Protein AF-A0A7J3TYJ7-F1 (afdb_monomer_lite)

Sequence (235 aa):
GWILGYREAVSAHRSEVESVLNTIGEKYGFVQSWSMGSTPSNVIAYYAASYKIFKTLGDKYGGLEYYKRFFKIVKRMGSVNDDSSIITALGQAANNTIEVLEMFKKWGFTGVSSIEEIAVFMEKARKTVEDLSILLQPFKLIAQILVSMALEAYNKGYYSRALLYANGAVTIAANAPILCLITYGLAAFLIARLAYRRMVKPKPVKPELLFCPYCGARLPRGALYCPYCGQRVQY

Structure (mmCIF, N/CA/C/O backbone):
data_AF-A0A7J3TYJ7-F1
#
_entry.id   AF-A0A7J3TYJ7-F1
#
loop_
_atom_site.group_PDB
_atom_site.id
_atom_site.type_symbol
_atom_site.label_atom_id
_atom_site.label_alt_id
_atom_site.label_comp_id
_atom_site.label_asym_id
_atom_site.label_entity_id
_atom_site.label_seq_id
_atom_site.pdbx_PDB_ins_code
_atom_site.Cartn_x
_atom_site.Cartn_y
_atom_site.Cartn_z
_atom_site.occupancy
_atom_site.B_iso_or_equiv
_atom_site.auth_seq_id
_atom_site.auth_comp_id
_atom_site.auth_asym_id
_atom_site.auth_atom_id
_atom_site.pdbx_PDB_model_num
ATOM 1 N N . GLY A 1 1 ? -31.513 -29.323 34.088 1.00 43.53 1 GLY A N 1
ATOM 2 C CA . GLY A 1 1 ? -31.540 -27.883 33.800 1.00 43.53 1 GLY A CA 1
ATOM 3 C C . GLY A 1 1 ? -30.309 -27.264 34.403 1.00 43.53 1 GLY A C 1
ATOM 4 O O . GLY A 1 1 ? -30.118 -27.425 35.596 1.00 43.53 1 GLY A O 1
ATOM 5 N N . TRP A 1 2 ? -29.477 -26.620 33.592 1.00 42.97 2 TRP A N 1
ATOM 6 C CA . TRP A 1 2 ? -28.334 -25.848 34.071 1.00 42.97 2 TRP A CA 1
ATOM 7 C C . TRP A 1 2 ? -28.250 -24.599 33.208 1.00 42.97 2 TRP A C 1
ATOM 9 O O . TRP A 1 2 ? -27.758 -24.636 32.084 1.00 42.97 2 TRP A O 1
ATOM 19 N N . ILE A 1 3 ? -28.815 -23.505 33.712 1.00 49.00 3 ILE A N 1
ATOM 20 C CA . ILE A 1 3 ? -28.515 -22.180 33.183 1.00 49.00 3 ILE A CA 1
ATOM 21 C C . ILE A 1 3 ? -27.107 -21.901 33.700 1.00 49.00 3 ILE A C 1
ATOM 23 O O . ILE A 1 3 ? -26.938 -21.516 34.855 1.00 49.00 3 ILE A O 1
ATOM 27 N N . LEU A 1 4 ? -26.095 -22.211 32.886 1.00 52.28 4 LEU A N 1
ATOM 28 C CA . LEU A 1 4 ? -24.739 -21.731 33.123 1.00 52.28 4 LEU A CA 1
ATOM 29 C C . LEU A 1 4 ? -24.859 -20.211 33.278 1.00 52.28 4 LEU A C 1
ATOM 31 O O . LEU A 1 4 ? -25.367 -19.540 32.375 1.00 52.28 4 LEU A O 1
ATOM 35 N N . GLY A 1 5 ? -24.487 -19.672 34.437 1.00 55.91 5 GLY A N 1
ATOM 36 C CA . GLY A 1 5 ? -24.550 -18.237 34.649 1.00 55.91 5 GLY A CA 1
ATOM 37 C C . GLY A 1 5 ? -23.683 -17.529 33.608 1.00 55.91 5 GLY A C 1
ATOM 38 O O . GLY A 1 5 ? -22.617 -18.001 33.203 1.00 55.91 5 GLY A O 1
ATOM 39 N N . TYR A 1 6 ? -24.162 -16.379 33.133 1.00 55.81 6 TYR A N 1
ATOM 40 C CA . TYR A 1 6 ? -23.481 -15.578 32.111 1.00 55.81 6 TYR A CA 1
ATOM 41 C C . TYR A 1 6 ? -22.028 -15.260 32.510 1.00 55.81 6 TYR A C 1
ATOM 43 O O . TYR A 1 6 ? -21.152 -15.107 31.664 1.00 55.81 6 TYR A O 1
ATOM 51 N N . ARG A 1 7 ? -21.757 -15.196 33.818 1.00 58.84 7 ARG A N 1
ATOM 52 C CA . ARG A 1 7 ? -20.440 -14.910 34.382 1.00 58.84 7 ARG A CA 1
ATOM 53 C C . ARG A 1 7 ? -19.481 -16.096 34.225 1.00 58.84 7 ARG A C 1
ATOM 55 O O . ARG A 1 7 ? -18.355 -15.880 33.787 1.00 58.84 7 ARG A O 1
ATOM 62 N N . GLU A 1 8 ? -19.933 -17.318 34.506 1.00 64.56 8 GLU A N 1
ATOM 63 C CA . GLU A 1 8 ? -19.150 -18.548 34.341 1.00 64.56 8 GLU A CA 1
ATOM 64 C C . GLU A 1 8 ? -18.860 -18.847 32.862 1.00 64.56 8 GLU A C 1
ATOM 66 O O . GLU A 1 8 ? -17.735 -19.209 32.507 1.00 64.56 8 GLU A O 1
ATOM 71 N N . ALA A 1 9 ? -19.843 -18.619 31.982 1.00 60.44 9 ALA A N 1
ATOM 72 C CA . ALA A 1 9 ? -19.669 -18.749 30.533 1.00 60.44 9 ALA A CA 1
ATOM 73 C C . ALA A 1 9 ? -18.630 -17.751 29.989 1.00 60.44 9 ALA A C 1
ATOM 75 O O . ALA A 1 9 ? -17.745 -18.125 29.220 1.00 60.44 9 ALA A O 1
ATOM 76 N N . VAL A 1 10 ? -18.683 -16.491 30.439 1.00 63.31 10 VAL A N 1
ATOM 77 C CA . VAL A 1 10 ? -17.696 -15.462 30.072 1.00 63.31 10 VAL A CA 1
ATOM 78 C C . VAL A 1 10 ? -16.305 -15.798 30.611 1.00 63.31 10 VAL A C 1
ATOM 80 O O . VAL A 1 10 ? -15.323 -15.569 29.907 1.00 63.31 10 VAL A O 1
ATOM 83 N N . SER A 1 11 ? -16.185 -16.352 31.824 1.00 64.25 11 SER A N 1
ATOM 84 C CA . SER A 1 11 ? -14.880 -16.749 32.367 1.00 64.25 11 SER A CA 1
ATOM 85 C C . SER A 1 11 ? -14.273 -17.945 31.636 1.00 64.25 11 SER A C 1
ATOM 87 O O . SER A 1 11 ? -13.094 -17.893 31.300 1.00 64.25 11 SER A O 1
ATOM 89 N N . ALA A 1 12 ? -15.065 -18.976 31.325 1.00 64.50 12 ALA A N 1
ATOM 90 C CA . ALA A 1 12 ? -14.590 -20.137 30.571 1.00 64.50 12 ALA A CA 1
ATOM 91 C C . ALA A 1 12 ? -14.139 -19.731 29.159 1.00 64.50 12 ALA A C 1
ATOM 93 O O . ALA A 1 12 ? -13.052 -20.102 28.718 1.00 64.50 12 ALA A O 1
ATOM 94 N N . HIS A 1 13 ? -14.924 -18.873 28.499 1.00 69.56 13 HIS A N 1
ATOM 95 C CA . HIS A 1 13 ? -14.574 -18.328 27.191 1.00 69.56 13 HIS A CA 1
ATOM 96 C C . HIS A 1 13 ? -13.329 -17.428 27.247 1.00 69.56 13 HIS A C 1
ATOM 98 O O . HIS A 1 13 ? -12.497 -17.454 26.344 1.00 69.56 13 HIS A O 1
ATOM 104 N N . ARG A 1 14 ? -13.144 -16.662 28.332 1.00 71.19 14 ARG A N 1
ATOM 105 C CA . ARG A 1 14 ? -11.933 -15.858 28.542 1.00 71.19 14 ARG A CA 1
ATOM 106 C C . ARG A 1 14 ? -10.687 -16.734 28.680 1.00 71.19 14 ARG A C 1
ATOM 108 O O . ARG A 1 14 ? -9.686 -16.413 28.050 1.00 71.19 14 ARG A O 1
ATOM 115 N N . SER A 1 15 ? -10.740 -17.819 29.453 1.00 74.44 15 SER A N 1
ATOM 116 C CA . SER A 1 15 ? -9.597 -18.728 29.621 1.00 74.44 15 SER A CA 1
ATOM 117 C C . SER A 1 15 ? -9.194 -19.405 28.308 1.00 74.44 15 SER A C 1
ATOM 119 O O . SER A 1 15 ? -8.006 -19.511 28.006 1.00 74.44 15 SER A O 1
ATOM 121 N N . GLU A 1 16 ? -10.170 -19.803 27.490 1.00 76.94 16 GLU A N 1
ATOM 122 C CA . GLU A 1 16 ? -9.922 -20.348 26.152 1.00 76.94 16 GLU A CA 1
ATOM 123 C C . GLU A 1 16 ? -9.266 -19.302 25.236 1.00 76.94 16 GLU A C 1
ATOM 125 O O . GLU A 1 16 ? -8.217 -19.563 24.643 1.00 76.94 16 GLU A O 1
ATOM 130 N N . VAL A 1 17 ? -9.809 -18.081 25.195 1.00 79.06 17 VAL A N 1
ATOM 131 C CA . VAL A 1 17 ? -9.243 -16.958 24.430 1.00 79.06 17 VAL A CA 1
ATOM 132 C C . VAL A 1 17 ? -7.817 -16.628 24.883 1.00 79.06 17 VAL A C 1
ATOM 134 O O . VAL A 1 17 ? -6.944 -16.431 24.041 1.00 79.06 17 VAL A O 1
ATOM 137 N N . GLU A 1 18 ? -7.544 -16.604 26.188 1.00 80.00 18 GLU A N 1
ATOM 138 C CA . GLU A 1 18 ? -6.205 -16.356 26.739 1.00 80.00 18 GLU A CA 1
ATOM 139 C C . GLU A 1 18 ? -5.200 -17.446 26.347 1.00 80.00 18 GLU A C 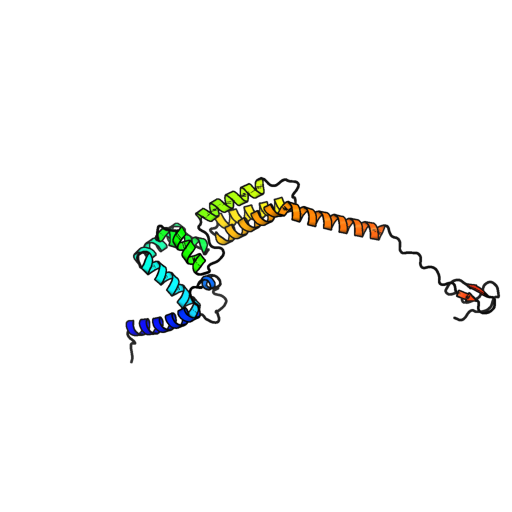1
ATOM 141 O O . GLU A 1 18 ? -4.069 -17.129 25.973 1.00 80.00 18 GLU A O 1
ATOM 146 N N . SER A 1 19 ? -5.612 -18.717 26.345 1.00 83.25 19 SER A N 1
ATOM 147 C CA . SER A 1 19 ? -4.751 -19.822 25.901 1.00 83.25 19 SER A CA 1
ATOM 148 C C . SER A 1 19 ? -4.348 -19.685 24.424 1.00 83.25 19 SER A C 1
ATOM 150 O O . SER A 1 19 ? -3.178 -19.858 24.062 1.00 83.25 19 SER A O 1
ATOM 152 N N . VAL A 1 20 ? -5.293 -19.273 23.574 1.00 83.81 20 VAL A N 1
ATOM 153 C CA . VAL A 1 20 ? -5.053 -19.038 22.147 1.00 83.81 20 VAL A CA 1
ATOM 154 C C . VAL A 1 20 ? -4.172 -17.806 21.942 1.00 83.81 20 VAL A C 1
ATOM 156 O O . VAL A 1 20 ? -3.240 -17.856 21.139 1.00 83.81 20 VAL A O 1
ATOM 159 N N . LEU A 1 21 ? -4.395 -16.733 22.710 1.00 83.44 21 LEU A N 1
ATOM 160 C CA . LEU A 1 21 ? -3.572 -15.519 22.678 1.00 83.44 21 LEU A CA 1
ATOM 161 C C . LEU A 1 21 ? -2.105 -15.800 23.024 1.00 83.44 21 LEU A C 1
ATOM 163 O O . LEU A 1 21 ? -1.214 -15.294 22.344 1.00 83.44 21 LEU A O 1
ATOM 167 N N . ASN A 1 22 ? -1.851 -16.653 24.018 1.00 83.25 22 ASN A N 1
ATOM 168 C CA . ASN A 1 22 ? -0.492 -17.067 24.376 1.00 83.25 22 ASN A CA 1
ATOM 169 C C . ASN A 1 22 ? 0.212 -17.824 23.241 1.00 83.25 22 ASN A C 1
ATOM 171 O O . ASN A 1 22 ? 1.430 -17.742 23.111 1.00 83.25 22 ASN A O 1
ATOM 175 N N . THR A 1 23 ? -0.549 -18.527 22.400 1.00 82.81 23 THR A N 1
ATOM 176 C CA . THR A 1 23 ? -0.003 -19.286 21.267 1.00 82.81 23 THR A CA 1
ATOM 177 C C . THR A 1 23 ? 0.324 -18.386 20.072 1.00 82.81 23 THR A C 1
ATOM 179 O O . THR A 1 23 ? 1.343 -18.581 19.415 1.00 82.81 23 THR A O 1
ATOM 182 N N . ILE A 1 24 ? -0.523 -17.392 19.777 1.00 81.75 24 ILE A N 1
ATOM 183 C CA . ILE A 1 24 ? -0.351 -16.506 18.608 1.00 81.75 24 ILE A CA 1
ATOM 184 C C . ILE A 1 24 ? 0.559 -15.293 18.878 1.00 81.75 24 ILE A C 1
ATOM 186 O O . ILE A 1 24 ? 1.086 -14.696 17.936 1.00 81.75 24 ILE A O 1
ATOM 190 N N . GLY A 1 25 ? 0.774 -14.932 20.148 1.00 83.06 25 GLY A N 1
ATOM 191 C CA . GLY A 1 25 ? 1.561 -13.762 20.551 1.00 83.06 25 GLY A CA 1
ATOM 192 C C . GLY A 1 25 ? 0.916 -12.427 20.147 1.00 83.06 25 GLY A C 1
ATOM 193 O O . GLY A 1 25 ? -0.258 -12.370 19.797 1.00 83.06 25 GLY A O 1
ATOM 194 N N . GLU A 1 26 ? 1.681 -11.327 20.155 1.00 83.75 26 GLU A N 1
ATOM 195 C CA . GLU A 1 26 ? 1.177 -9.980 19.800 1.00 83.75 26 GLU A CA 1
ATOM 196 C C . GLU A 1 26 ? 1.020 -9.737 18.280 1.00 83.75 26 GLU A C 1
ATOM 198 O O . GLU A 1 26 ? 1.046 -8.593 17.830 1.00 83.75 26 GLU A O 1
ATOM 203 N N . LYS A 1 27 ? 0.874 -10.788 17.463 1.00 89.56 27 LYS A N 1
ATOM 204 C CA . LYS A 1 27 ? 0.763 -10.687 15.998 1.00 89.56 27 LYS A CA 1
ATOM 205 C C . LYS A 1 27 ? -0.677 -10.915 15.547 1.00 89.56 27 LYS A C 1
ATOM 207 O O . LYS A 1 27 ? -1.039 -12.007 15.126 1.00 89.56 27 LYS A O 1
ATOM 212 N N . TYR A 1 28 ? -1.499 -9.876 15.624 1.00 92.50 28 TYR A N 1
ATOM 213 C CA . TYR A 1 28 ? -2.927 -9.925 15.293 1.00 92.50 28 TYR A CA 1
ATOM 214 C C . TYR A 1 28 ? -3.255 -9.544 13.838 1.00 92.50 28 TYR A C 1
ATOM 216 O O . TYR A 1 28 ? -4.405 -9.645 13.424 1.00 92.50 28 TYR A O 1
ATOM 224 N N . GLY A 1 29 ? -2.266 -9.127 13.042 1.00 91.19 29 GLY A N 1
ATOM 225 C CA . GLY A 1 29 ? -2.461 -8.641 11.669 1.00 91.19 29 GLY A CA 1
ATOM 226 C C . GLY A 1 29 ? -3.048 -9.656 10.690 1.00 91.19 29 GLY A C 1
ATOM 227 O O . GLY A 1 29 ? -3.638 -9.265 9.687 1.00 91.19 29 GLY A O 1
ATOM 228 N N . PHE A 1 30 ? -2.981 -10.955 11.000 1.00 90.88 30 PHE A N 1
ATOM 229 C CA . PHE A 1 30 ? -3.632 -11.989 10.190 1.00 90.88 30 PHE A CA 1
ATOM 230 C C . PHE A 1 30 ? -5.155 -11.803 10.101 1.00 90.88 30 PHE A C 1
ATOM 232 O O . PHE A 1 30 ? -5.768 -12.327 9.182 1.00 90.88 30 PHE A O 1
ATOM 239 N N . VAL A 1 31 ? -5.772 -11.020 10.994 1.00 90.56 31 VAL A N 1
ATOM 240 C CA . VAL A 1 31 ? -7.200 -10.679 10.905 1.00 90.56 31 VAL A CA 1
ATOM 241 C C . VAL A 1 31 ? -7.548 -9.989 9.573 1.00 90.56 31 VAL A C 1
ATOM 243 O O . VAL A 1 31 ? -8.656 -10.184 9.081 1.00 90.56 31 VAL A O 1
ATOM 246 N N . GLN A 1 32 ? -6.606 -9.277 8.934 1.00 89.06 32 GLN A N 1
ATOM 247 C CA . GLN A 1 32 ? -6.817 -8.634 7.624 1.00 89.06 32 GLN A CA 1
ATOM 248 C C . GLN A 1 32 ? -7.123 -9.623 6.490 1.00 89.06 32 GLN A C 1
ATOM 250 O O . GLN A 1 32 ? -7.745 -9.253 5.498 1.00 89.06 32 GLN A O 1
ATOM 255 N N . SER A 1 33 ? -6.674 -10.878 6.597 1.00 86.00 33 SER A N 1
ATOM 256 C CA . SER A 1 33 ? -6.878 -11.879 5.545 1.00 86.00 33 SER A CA 1
ATOM 257 C C . SER A 1 33 ? -8.187 -12.656 5.692 1.00 86.00 33 SER A C 1
ATOM 259 O O . SER A 1 33 ? -8.472 -13.536 4.874 1.00 86.00 33 SER A O 1
ATOM 261 N N . TRP A 1 34 ? -9.003 -12.346 6.707 1.00 83.62 34 TRP A N 1
ATOM 262 C CA . TRP A 1 34 ? -10.283 -13.015 6.881 1.00 83.62 34 TRP A CA 1
ATOM 263 C C . TRP A 1 34 ? -11.254 -12.641 5.756 1.00 83.62 34 TRP A C 1
ATOM 265 O O . TRP A 1 34 ? -11.562 -11.472 5.538 1.00 83.62 34 TRP A O 1
ATOM 275 N N . SER A 1 35 ? -11.786 -13.651 5.064 1.00 77.12 35 SER A N 1
ATOM 276 C CA . SER A 1 35 ? -12.835 -13.482 4.059 1.00 77.12 35 SER A CA 1
ATOM 277 C C . SER A 1 35 ? -14.043 -14.366 4.378 1.00 77.12 35 SER A C 1
ATOM 279 O O . SER A 1 35 ? -13.883 -15.504 4.817 1.00 77.12 35 SER A O 1
ATOM 281 N N . MET A 1 36 ? -15.263 -13.874 4.132 1.00 64.50 36 MET A N 1
ATOM 282 C CA . MET A 1 36 ? -16.505 -14.622 4.403 1.00 64.50 36 MET A CA 1
ATOM 283 C C . MET A 1 36 ? -16.678 -15.889 3.537 1.00 64.50 36 MET A C 1
ATOM 285 O O . MET A 1 36 ? -17.550 -16.701 3.827 1.00 64.50 36 MET A O 1
ATOM 289 N N . GLY A 1 37 ? -15.859 -16.074 2.493 1.00 64.81 37 GLY A N 1
ATOM 290 C CA . GLY A 1 37 ? -15.919 -17.226 1.583 1.00 64.81 37 GLY A CA 1
ATOM 291 C C . GLY A 1 37 ? -14.963 -18.373 1.924 1.00 64.81 37 GLY A C 1
ATOM 292 O O . GLY A 1 37 ? -15.045 -19.430 1.304 1.00 64.81 37 GLY A O 1
ATOM 293 N N . SER A 1 38 ? -14.063 -18.189 2.892 1.00 66.62 38 SER A N 1
ATOM 294 C CA . SER A 1 38 ? -13.127 -19.220 3.338 1.00 66.62 38 SER A CA 1
ATOM 295 C C . SER A 1 38 ? -13.193 -19.340 4.852 1.00 66.62 38 SER A C 1
ATOM 297 O O . SER A 1 38 ? -12.837 -18.415 5.574 1.00 66.62 38 SER A O 1
ATOM 299 N N . THR A 1 39 ? -13.665 -20.480 5.358 1.00 69.12 39 THR A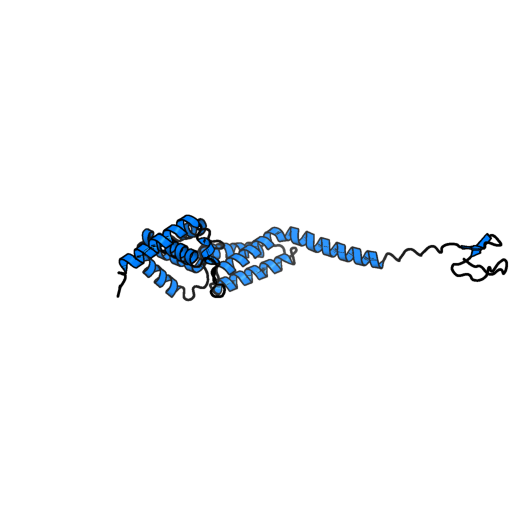 N 1
ATOM 300 C CA . THR A 1 39 ? -13.614 -20.756 6.796 1.00 69.12 39 THR A CA 1
ATOM 301 C C . THR A 1 39 ? -12.152 -21.007 7.166 1.00 69.12 39 THR A C 1
ATOM 303 O O . THR A 1 39 ? -11.577 -21.990 6.691 1.00 69.12 39 THR A O 1
ATOM 306 N N . PRO A 1 40 ? -11.501 -20.132 7.953 1.00 72.19 40 PRO A N 1
ATOM 307 C CA . PRO A 1 40 ? -10.115 -20.354 8.332 1.00 72.19 40 PRO A CA 1
ATOM 308 C C . PRO A 1 40 ? -10.000 -21.618 9.185 1.00 72.19 40 PRO A C 1
ATOM 310 O O . PRO A 1 40 ? -10.911 -21.940 9.946 1.00 72.19 40 PRO A O 1
ATOM 313 N N . SER A 1 41 ? -8.858 -22.304 9.122 1.00 73.62 41 SER A N 1
ATOM 314 C CA . SER A 1 41 ? -8.605 -23.503 9.936 1.00 73.62 41 SER A CA 1
ATOM 315 C C . SER A 1 41 ? -8.696 -23.239 11.443 1.00 73.62 41 SER A C 1
ATOM 317 O O . SER A 1 41 ? -9.061 -24.131 12.200 1.00 73.62 41 SER A O 1
ATOM 319 N N . ASN A 1 42 ? -8.396 -22.012 11.882 1.00 80.06 42 ASN A N 1
ATOM 320 C CA . ASN A 1 42 ? -8.468 -21.600 13.280 1.00 80.06 42 ASN A CA 1
ATOM 321 C C . ASN A 1 42 ? -9.333 -20.343 13.447 1.00 80.06 42 ASN A C 1
ATOM 323 O O . ASN A 1 42 ? -8.827 -19.236 13.614 1.00 80.06 42 ASN A O 1
ATOM 327 N N . VAL A 1 43 ? -10.654 -20.524 13.402 1.00 83.31 43 VAL A N 1
ATOM 328 C CA . VAL A 1 43 ? -11.649 -19.457 13.618 1.00 83.31 43 VAL A CA 1
ATOM 329 C C . VAL A 1 43 ? -11.493 -18.803 15.000 1.00 83.31 43 VAL A C 1
ATOM 331 O O . VAL A 1 43 ? -11.622 -17.585 15.131 1.00 83.31 43 VAL A O 1
ATOM 334 N N . ILE A 1 44 ? -11.159 -19.595 16.024 1.00 83.12 44 ILE A N 1
ATOM 335 C CA . ILE A 1 44 ? -11.010 -19.125 17.409 1.00 83.12 44 ILE A CA 1
ATOM 336 C C . ILE A 1 44 ? -9.895 -18.075 17.505 1.00 83.12 44 ILE A C 1
ATOM 338 O O . ILE A 1 44 ? -10.075 -17.059 18.173 1.00 83.12 44 ILE A O 1
ATOM 342 N N . ALA A 1 45 ? -8.786 -18.247 16.780 1.00 86.62 45 ALA A N 1
ATOM 343 C CA . ALA A 1 45 ? -7.699 -17.269 16.747 1.00 86.62 45 ALA A CA 1
ATOM 344 C C . ALA A 1 45 ? -8.135 -15.900 16.197 1.00 86.62 45 ALA A C 1
ATOM 346 O O . ALA A 1 45 ? -7.729 -14.879 16.749 1.00 86.62 45 ALA A O 1
ATOM 347 N N . TYR A 1 46 ? -8.990 -15.852 15.168 1.00 88.50 46 TYR A N 1
ATOM 348 C CA . TYR A 1 46 ? -9.508 -14.586 14.626 1.00 88.50 46 TYR A CA 1
ATOM 349 C C . TYR A 1 46 ? -10.381 -13.847 15.642 1.00 88.50 46 TYR A C 1
ATOM 351 O O . TYR A 1 46 ? -10.222 -12.636 15.829 1.00 88.50 46 TYR A O 1
ATOM 359 N N . TYR A 1 47 ? -11.265 -14.567 16.338 1.00 86.94 47 TYR A N 1
ATOM 360 C CA . TYR A 1 47 ? -12.084 -13.981 17.400 1.00 86.94 47 TYR A CA 1
ATOM 361 C C . TYR A 1 47 ? -11.240 -13.542 18.597 1.00 86.94 47 TYR A C 1
ATOM 363 O O . TYR A 1 47 ? -11.429 -12.431 19.087 1.00 86.94 47 TYR A O 1
ATOM 371 N N . ALA A 1 48 ? -10.275 -14.359 19.026 1.00 89.25 48 ALA A N 1
ATOM 372 C CA . ALA A 1 48 ? -9.364 -14.034 20.119 1.00 89.25 48 ALA A CA 1
ATOM 373 C C . ALA A 1 48 ? -8.531 -12.777 19.815 1.00 89.25 48 ALA A C 1
ATOM 375 O O . ALA A 1 48 ? -8.470 -11.861 20.637 1.00 89.25 48 ALA A O 1
ATOM 376 N N . ALA A 1 49 ? -7.947 -12.693 18.615 1.00 91.81 49 ALA A N 1
ATOM 377 C CA . ALA A 1 49 ? -7.183 -11.535 18.158 1.00 91.81 49 ALA A CA 1
ATOM 378 C C . ALA A 1 49 ? -8.055 -10.274 18.066 1.00 91.81 49 ALA A C 1
ATOM 380 O O . ALA A 1 49 ? -7.691 -9.230 18.609 1.00 91.81 49 ALA A O 1
ATOM 381 N N . SER A 1 50 ? -9.242 -10.379 17.459 1.00 91.19 50 SER A N 1
ATOM 382 C CA . SER A 1 50 ? -10.196 -9.266 17.371 1.00 91.19 50 SER A CA 1
ATOM 383 C C . SER A 1 50 ? -10.605 -8.785 18.763 1.00 91.19 50 SER A C 1
ATOM 385 O O . SER A 1 50 ? -10.490 -7.600 19.073 1.00 91.19 50 SER A O 1
ATOM 387 N N . TYR A 1 51 ? -11.001 -9.706 19.646 1.00 89.75 51 TYR A N 1
ATOM 388 C CA . TYR A 1 51 ? -11.323 -9.391 21.034 1.00 89.75 51 TYR A CA 1
ATOM 389 C C . TYR A 1 51 ? -10.162 -8.674 21.722 1.00 89.75 51 TYR A C 1
ATOM 391 O O . TYR A 1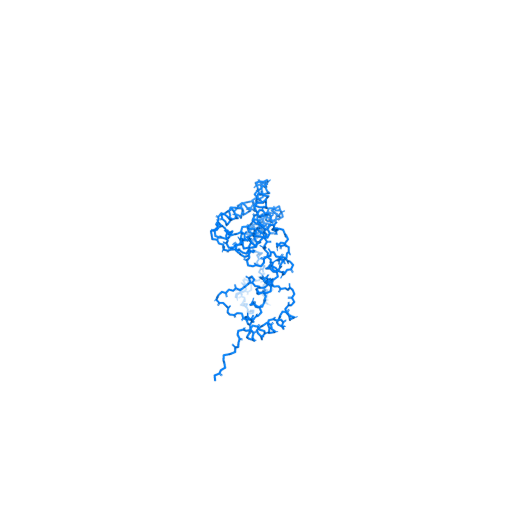 51 ? -10.382 -7.652 22.367 1.00 89.75 51 TYR A O 1
ATOM 399 N N . LYS A 1 52 ? -8.921 -9.147 21.560 1.00 92.31 52 LYS A N 1
ATOM 400 C CA . LYS A 1 52 ? -7.752 -8.525 22.185 1.00 92.31 52 LYS A CA 1
ATOM 401 C C . LYS A 1 52 ? -7.495 -7.111 21.667 1.00 92.31 52 LYS A C 1
ATOM 403 O O . LYS A 1 52 ? -7.217 -6.234 22.487 1.00 92.31 52 LYS A O 1
ATOM 408 N N . ILE A 1 53 ? -7.633 -6.867 20.363 1.00 94.38 53 ILE A N 1
ATOM 409 C CA . ILE A 1 53 ? -7.527 -5.528 19.758 1.00 94.38 53 ILE A CA 1
ATOM 410 C C . ILE A 1 53 ? -8.558 -4.583 20.387 1.00 94.38 53 ILE A C 1
ATOM 412 O O . ILE A 1 53 ? -8.188 -3.570 20.983 1.00 94.38 53 ILE A O 1
ATOM 416 N N . PHE A 1 54 ? -9.845 -4.942 20.334 1.00 94.00 54 PHE A N 1
ATOM 417 C CA . PHE A 1 54 ? -10.920 -4.102 20.871 1.00 94.00 54 PHE A CA 1
ATOM 418 C C . PHE A 1 54 ? -10.840 -3.962 22.402 1.00 94.00 54 PHE A C 1
ATOM 420 O O . PHE A 1 54 ? -11.092 -2.894 22.962 1.00 94.00 54 PHE A O 1
ATOM 427 N N . LYS A 1 55 ? -10.436 -5.004 23.126 1.00 93.12 55 LYS A N 1
ATOM 428 C CA . LYS A 1 55 ? -10.245 -4.909 24.574 1.00 93.12 55 LYS A CA 1
ATOM 429 C C . LYS A 1 55 ? -9.122 -3.930 24.913 1.00 93.12 55 LYS A C 1
ATOM 431 O O . LYS A 1 55 ? -9.319 -3.059 25.750 1.00 93.12 55 LYS A O 1
ATOM 436 N N . THR A 1 56 ? -7.994 -4.012 24.207 1.00 95.12 56 THR A N 1
ATOM 437 C CA . THR A 1 56 ? -6.826 -3.149 24.441 1.00 95.12 56 THR A CA 1
ATOM 438 C C . THR A 1 56 ? -7.130 -1.683 24.125 1.00 95.12 56 THR A C 1
ATOM 440 O O . THR A 1 56 ? -6.818 -0.808 24.928 1.00 95.12 56 THR A O 1
ATOM 443 N N . LEU A 1 57 ? -7.777 -1.400 22.990 1.00 97.12 57 LEU A N 1
ATOM 444 C CA . LEU A 1 57 ? -8.175 -0.034 22.627 1.00 97.12 57 LEU A CA 1
ATOM 445 C C . LEU A 1 57 ? -9.230 0.525 23.589 1.00 97.12 57 LEU A C 1
ATOM 447 O O . LEU A 1 57 ? -9.131 1.670 24.022 1.00 97.12 57 LEU A O 1
ATOM 451 N N . GLY A 1 58 ? -10.215 -0.294 23.964 1.00 96.62 58 GLY A N 1
ATOM 452 C CA . GLY A 1 58 ? -11.253 0.093 24.915 1.00 96.62 58 GLY A CA 1
ATOM 453 C C . GLY A 1 58 ? -10.663 0.437 26.279 1.00 96.62 58 GLY A C 1
ATOM 454 O O . GLY A 1 58 ? -10.907 1.524 26.791 1.00 96.62 58 GLY A O 1
ATOM 455 N N . ASP A 1 59 ? -9.839 -0.442 26.843 1.00 96.50 59 ASP A N 1
ATOM 456 C CA . ASP A 1 59 ? -9.229 -0.220 28.158 1.00 96.50 59 ASP A CA 1
ATOM 457 C C . ASP A 1 59 ? -8.338 1.027 28.182 1.00 96.50 59 ASP A C 1
ATOM 459 O O . ASP A 1 59 ? -8.295 1.732 29.187 1.00 96.50 59 ASP A O 1
ATOM 463 N N . LYS A 1 60 ? -7.682 1.342 27.060 1.00 97.56 60 LYS A N 1
ATOM 464 C CA . LYS A 1 60 ? -6.785 2.493 26.945 1.00 97.56 60 LYS A CA 1
ATOM 465 C C . LYS A 1 60 ? -7.503 3.828 26.714 1.00 97.56 60 LYS A C 1
ATOM 467 O O . LYS A 1 60 ? -7.095 4.834 27.283 1.00 97.56 60 LYS A O 1
ATOM 472 N N . TYR A 1 61 ? -8.553 3.861 25.890 1.00 97.31 61 TYR A N 1
ATOM 473 C CA . TYR A 1 61 ? -9.129 5.120 25.382 1.00 97.31 61 TYR A CA 1
ATOM 474 C C . TYR A 1 61 ? -10.517 5.483 25.940 1.00 97.31 61 TYR A C 1
ATOM 476 O O . TYR A 1 61 ? -11.117 6.481 25.519 1.00 97.31 61 TYR A O 1
ATOM 484 N N . GLY A 1 62 ? -11.033 4.716 26.908 1.00 93.69 62 GLY A N 1
ATOM 485 C CA . GLY A 1 62 ? -12.255 5.066 27.653 1.00 93.69 62 GLY A CA 1
ATOM 486 C C . GLY A 1 62 ? -13.465 4.161 27.397 1.00 93.69 62 GLY A C 1
ATOM 487 O O . GLY A 1 62 ? -14.609 4.613 27.444 1.00 93.69 62 GLY A O 1
ATOM 488 N N . GLY A 1 63 ? -13.227 2.885 27.105 1.00 95.38 63 GLY A N 1
ATOM 489 C CA . GLY A 1 63 ? -14.218 1.813 27.091 1.00 95.38 63 GLY A CA 1
ATOM 490 C C . GLY A 1 63 ? -15.354 2.036 26.094 1.00 95.38 63 GLY A C 1
ATOM 491 O O . GLY A 1 63 ? -15.136 2.261 24.906 1.00 95.38 63 GLY A O 1
ATOM 492 N N . LEU A 1 64 ? -16.595 1.955 26.572 1.00 95.50 64 LEU A N 1
ATOM 493 C CA . LEU A 1 64 ? -17.782 2.088 25.721 1.00 95.50 64 LEU A CA 1
ATOM 494 C C . LEU A 1 64 ? -17.960 3.505 25.157 1.00 95.50 64 LEU A C 1
ATOM 496 O O . LEU A 1 64 ? -18.408 3.652 24.020 1.00 95.50 64 LEU A O 1
ATOM 500 N N . GLU A 1 65 ? -17.567 4.547 25.896 1.00 97.25 65 GLU A N 1
ATOM 501 C CA . GLU A 1 65 ? -17.651 5.928 25.402 1.00 97.25 65 GLU A CA 1
ATOM 502 C C . GLU A 1 65 ? -16.668 6.179 24.251 1.00 97.25 65 GLU A C 1
ATOM 504 O O . GLU A 1 65 ? -16.985 6.912 23.312 1.00 97.25 65 GLU A O 1
ATOM 509 N N . TYR A 1 66 ? -15.508 5.517 24.263 1.00 98.06 66 TYR A N 1
ATOM 510 C CA . TYR A 1 66 ? -14.598 5.496 23.117 1.00 98.06 66 TYR A CA 1
ATOM 511 C C . TYR A 1 66 ? -15.266 4.906 21.872 1.00 98.06 66 TYR A C 1
ATOM 513 O O . TYR A 1 66 ? -15.298 5.549 20.820 1.00 98.06 66 TYR A O 1
ATOM 521 N N . TYR A 1 67 ? -15.891 3.735 22.002 1.00 97.56 67 TYR A N 1
ATOM 522 C CA . TYR A 1 67 ? -16.566 3.092 20.875 1.00 97.56 67 TYR A CA 1
ATOM 523 C C . TYR A 1 67 ? -17.770 3.876 20.366 1.00 97.56 67 TYR A C 1
ATOM 525 O O . TYR A 1 67 ? -17.995 3.953 19.160 1.00 97.56 67 TYR A O 1
ATOM 533 N N . LYS A 1 68 ? -18.504 4.547 21.253 1.00 97.62 68 LYS A N 1
ATOM 534 C CA . LYS A 1 68 ? -19.581 5.462 20.864 1.00 97.62 68 LYS A CA 1
ATOM 535 C C . LYS A 1 68 ? -19.067 6.611 19.989 1.00 97.62 68 LYS A C 1
ATOM 537 O O . LYS A 1 68 ? -19.701 6.938 18.982 1.00 97.62 68 LYS A O 1
ATOM 542 N N . ARG A 1 69 ? -17.907 7.203 20.319 1.00 97.81 69 ARG A N 1
ATOM 543 C CA . ARG A 1 69 ? -17.250 8.213 19.463 1.00 97.81 69 ARG A CA 1
ATOM 544 C C . ARG A 1 69 ? -16.819 7.616 18.124 1.00 97.81 69 ARG A C 1
ATOM 546 O O . ARG A 1 69 ? -17.106 8.216 17.090 1.00 97.81 69 ARG A O 1
ATOM 553 N N . PHE A 1 70 ? -16.205 6.434 18.139 1.00 96.88 70 PHE A N 1
ATOM 554 C CA . PHE A 1 70 ? -15.806 5.700 16.935 1.00 96.88 70 PHE A CA 1
ATOM 555 C C . PHE A 1 70 ? -16.985 5.456 15.984 1.00 96.88 70 PHE A C 1
ATOM 557 O O . PHE A 1 70 ? -16.934 5.881 14.833 1.00 96.88 70 PHE A O 1
ATOM 564 N N . PHE A 1 71 ? -18.095 4.883 16.456 1.00 95.44 71 PHE A N 1
ATOM 565 C CA . PHE A 1 71 ? -19.263 4.641 15.603 1.00 95.44 71 PHE A CA 1
ATOM 566 C C . PHE A 1 71 ? -19.900 5.941 15.086 1.00 95.44 71 PHE A C 1
ATOM 568 O O . PHE A 1 71 ? -20.384 5.985 13.954 1.00 95.44 71 PHE A O 1
ATOM 575 N N . LYS A 1 72 ? -19.848 7.036 15.861 1.00 96.38 72 LYS A N 1
ATOM 576 C CA . LYS A 1 72 ? -20.255 8.369 15.382 1.00 96.38 72 LYS A CA 1
ATOM 577 C C . LYS A 1 72 ? -19.336 8.887 14.268 1.00 96.38 72 LYS A C 1
ATOM 579 O O . LYS A 1 72 ? -19.811 9.582 13.372 1.00 96.38 72 LYS A O 1
ATOM 584 N N . ILE A 1 73 ? -18.036 8.598 14.317 1.00 95.25 73 ILE A N 1
ATOM 585 C CA . ILE A 1 73 ? -17.084 8.923 13.243 1.00 95.25 73 ILE A CA 1
ATOM 586 C C . ILE A 1 73 ? -17.385 8.083 12.000 1.00 95.25 73 ILE A C 1
ATOM 588 O O . ILE A 1 73 ? -17.632 8.662 10.948 1.00 95.25 73 ILE A O 1
ATOM 592 N N . VAL A 1 74 ? -17.490 6.760 12.137 1.00 93.62 74 VAL A N 1
ATOM 593 C CA . VAL A 1 74 ? -17.822 5.836 11.037 1.00 93.62 74 VAL A CA 1
ATOM 594 C C . VAL A 1 74 ? -19.107 6.259 10.320 1.00 93.62 74 VAL A C 1
ATOM 596 O O . VAL A 1 74 ? -19.118 6.398 9.102 1.00 93.62 74 VAL A O 1
ATOM 599 N N . LYS A 1 75 ? -20.170 6.581 11.070 1.00 91.88 75 LYS A N 1
ATOM 600 C CA . LYS A 1 75 ? -21.438 7.058 10.493 1.00 91.88 75 LYS A CA 1
ATOM 601 C C . LYS A 1 75 ? -21.281 8.354 9.686 1.00 91.88 75 LYS A C 1
ATOM 603 O O . LYS A 1 75 ? -21.998 8.540 8.709 1.00 91.88 75 LYS A O 1
ATOM 608 N N . ARG A 1 76 ? -20.373 9.251 10.090 1.00 91.62 76 ARG A N 1
ATOM 609 C CA . ARG A 1 76 ? -20.075 10.499 9.360 1.00 91.62 76 ARG A CA 1
ATOM 610 C C . ARG A 1 76 ? -19.227 10.261 8.113 1.00 91.62 76 ARG A C 1
ATOM 612 O O . ARG A 1 76 ? -19.411 10.971 7.136 1.00 91.62 76 ARG A O 1
ATOM 619 N N . MET A 1 77 ? -18.330 9.277 8.148 1.00 87.31 77 MET A N 1
ATOM 620 C CA . MET A 1 77 ? -17.538 8.861 6.984 1.00 87.31 77 MET A CA 1
ATOM 621 C C . MET A 1 77 ? -18.400 8.168 5.919 1.00 87.31 77 MET A C 1
ATOM 623 O O . MET A 1 77 ? -18.020 8.115 4.754 1.00 87.31 77 MET A O 1
ATOM 627 N N . GLY A 1 78 ? -19.575 7.662 6.303 1.00 82.19 78 GLY A N 1
ATOM 628 C CA . GLY A 1 78 ? -20.487 6.963 5.409 1.00 82.19 78 GLY A CA 1
ATOM 629 C C . GLY A 1 78 ? -20.074 5.504 5.254 1.00 82.19 78 GLY A C 1
ATOM 630 O O . GLY A 1 78 ? -20.283 4.703 6.163 1.00 82.19 78 GLY A O 1
ATOM 631 N N . SER A 1 79 ? -19.516 5.148 4.098 1.00 73.69 79 SER A N 1
ATOM 632 C CA . SER A 1 79 ? -19.111 3.775 3.792 1.00 73.69 79 SER A CA 1
ATOM 633 C C . SER A 1 79 ? -17.649 3.550 4.178 1.00 73.69 79 SER A C 1
ATOM 635 O O . SER A 1 79 ? -16.754 4.243 3.703 1.00 73.69 79 SER A O 1
ATOM 637 N N . VAL A 1 80 ? -17.417 2.574 5.053 1.00 79.94 80 VAL A N 1
ATOM 638 C CA . VAL A 1 80 ? -16.090 2.179 5.533 1.00 79.94 80 VAL A CA 1
ATOM 639 C C . VAL A 1 80 ? -15.779 0.817 4.928 1.00 79.94 80 VAL A C 1
ATOM 641 O O . VAL A 1 80 ? -16.302 -0.199 5.377 1.00 79.94 80 VAL A O 1
ATOM 644 N N . ASN A 1 81 ? -14.975 0.819 3.866 1.00 79.06 81 ASN A N 1
ATOM 645 C CA . ASN A 1 81 ? -14.718 -0.363 3.033 1.00 79.06 81 ASN A CA 1
ATOM 646 C C . ASN A 1 81 ? -13.260 -0.837 3.088 1.00 79.06 81 ASN A C 1
ATOM 648 O O . ASN A 1 81 ? -12.850 -1.643 2.255 1.00 79.06 81 ASN A O 1
ATOM 652 N N . ASP A 1 82 ? -12.458 -0.280 3.996 1.00 86.88 82 ASP A N 1
ATOM 653 C CA . ASP A 1 82 ? -11.006 -0.425 3.963 1.00 86.88 82 ASP A CA 1
ATOM 654 C C . ASP A 1 82 ? -10.380 -0.304 5.360 1.00 86.88 82 ASP A C 1
ATOM 656 O O . ASP A 1 82 ? -10.793 0.540 6.163 1.00 86.88 82 ASP A O 1
ATOM 660 N N . ASP A 1 83 ? -9.348 -1.098 5.637 1.00 90.25 83 ASP A N 1
ATOM 661 C CA . ASP A 1 83 ? -8.667 -1.137 6.937 1.00 90.25 83 ASP A CA 1
ATOM 662 C C . ASP A 1 83 ? -8.146 0.238 7.370 1.00 90.25 83 ASP A C 1
ATOM 664 O O . ASP A 1 83 ? -8.318 0.639 8.523 1.00 90.25 83 ASP A O 1
ATOM 668 N N . SER A 1 84 ? -7.579 1.008 6.435 1.00 92.31 84 SER A N 1
ATOM 669 C CA . SER A 1 84 ? -7.042 2.343 6.718 1.00 92.31 84 SER A CA 1
ATOM 670 C C . SER A 1 84 ? -8.139 3.309 7.180 1.00 92.31 84 SER A C 1
ATOM 672 O O . SER A 1 84 ? -7.909 4.130 8.070 1.00 92.31 84 SER A O 1
ATOM 674 N N . SER A 1 85 ? -9.364 3.180 6.653 1.00 92.44 85 SER A N 1
ATOM 675 C CA . SER A 1 85 ? -10.503 3.991 7.108 1.00 92.44 85 SER A CA 1
ATOM 676 C C . SER A 1 85 ? -10.977 3.612 8.512 1.00 92.44 85 SER A C 1
ATOM 678 O O . SER A 1 85 ? -11.244 4.501 9.321 1.00 92.44 85 SER A O 1
ATOM 680 N N . ILE A 1 86 ? -11.011 2.314 8.837 1.00 93.25 86 ILE A N 1
ATOM 681 C CA . ILE A 1 86 ? -11.367 1.824 10.178 1.00 93.25 86 ILE A CA 1
ATOM 682 C C . ILE A 1 86 ? -10.338 2.302 11.202 1.00 93.25 86 ILE A C 1
ATOM 684 O O . ILE A 1 86 ? -10.705 2.863 12.235 1.00 93.25 86 ILE A O 1
ATOM 688 N N . ILE A 1 87 ? -9.050 2.118 10.908 1.00 94.88 87 ILE A N 1
ATOM 689 C CA . ILE A 1 87 ? -7.951 2.497 11.803 1.00 94.88 87 ILE A CA 1
ATOM 690 C C . ILE A 1 87 ? -7.912 4.015 11.989 1.00 94.88 87 ILE A C 1
ATOM 692 O O . ILE A 1 87 ? -7.765 4.486 13.116 1.00 94.88 87 ILE A O 1
ATOM 696 N N . THR A 1 88 ? -8.135 4.790 10.923 1.00 94.88 88 THR A N 1
ATOM 697 C CA . THR A 1 88 ? -8.242 6.253 11.027 1.00 94.88 88 THR A CA 1
ATOM 698 C C . THR A 1 88 ? -9.411 6.657 11.924 1.00 94.88 88 THR A C 1
ATOM 700 O O . THR A 1 88 ? -9.241 7.496 12.806 1.00 94.88 88 THR A O 1
ATOM 703 N N . ALA A 1 89 ? -10.581 6.027 11.782 1.00 95.56 89 ALA A N 1
ATOM 704 C CA . ALA A 1 89 ? -11.730 6.304 12.641 1.00 95.56 89 ALA A CA 1
ATOM 705 C C . ALA A 1 89 ? -11.472 5.940 14.117 1.00 95.56 89 ALA A C 1
ATOM 707 O O . ALA A 1 89 ? -11.857 6.694 15.015 1.00 95.56 89 ALA A O 1
ATOM 708 N N . LEU A 1 90 ? -10.804 4.811 14.382 1.00 96.56 90 LEU A N 1
ATOM 709 C CA . LEU A 1 90 ? -10.379 4.406 15.730 1.00 96.56 90 LEU A CA 1
ATOM 710 C C . LEU A 1 90 ? -9.386 5.411 16.329 1.00 96.56 90 LEU A C 1
ATOM 712 O O . LEU A 1 90 ? -9.499 5.764 17.504 1.00 96.56 90 LEU A O 1
ATOM 716 N N . GLY A 1 91 ? -8.456 5.899 15.510 1.00 96.81 91 GLY A N 1
ATOM 717 C CA . GLY A 1 91 ? -7.487 6.937 15.843 1.00 96.81 91 GLY A CA 1
ATOM 718 C C . GLY A 1 91 ? -8.123 8.281 16.191 1.00 96.81 91 GLY A C 1
ATOM 719 O O . GLY A 1 91 ? -7.850 8.856 17.246 1.00 96.81 91 GLY A O 1
ATOM 720 N N . GLN A 1 92 ? -9.053 8.741 15.354 1.00 96.38 92 GLN A N 1
ATOM 721 C CA . GLN A 1 92 ? -9.824 9.961 15.586 1.00 96.38 92 GLN A CA 1
ATOM 722 C C . GLN A 1 92 ? -10.681 9.854 16.856 1.00 96.38 92 GLN A C 1
ATOM 724 O O . GLN A 1 92 ? -10.771 10.808 17.623 1.00 96.38 92 GLN A O 1
ATOM 729 N N . ALA A 1 93 ? -11.277 8.690 17.138 1.00 97.50 93 ALA A N 1
ATOM 730 C CA . ALA A 1 93 ? -12.049 8.471 18.365 1.00 97.50 93 ALA A CA 1
ATOM 731 C C . ALA A 1 93 ? -11.188 8.515 19.641 1.00 97.50 93 ALA A C 1
ATOM 733 O O . ALA A 1 93 ? -11.694 8.841 20.725 1.00 97.50 93 ALA A O 1
ATOM 734 N N . ALA A 1 94 ? -9.904 8.179 19.499 1.00 97.25 94 ALA A N 1
ATOM 735 C CA . ALA A 1 94 ? -8.892 8.221 20.546 1.00 97.25 94 ALA A CA 1
ATOM 736 C C . ALA A 1 94 ? -8.255 9.614 20.690 1.00 97.25 94 ALA A C 1
ATOM 738 O O . ALA A 1 94 ? -7.488 9.823 21.623 1.00 97.25 94 ALA A O 1
ATOM 739 N N . ASN A 1 95 ? -8.561 10.557 19.786 1.00 96.12 95 ASN A N 1
ATOM 740 C CA . ASN A 1 95 ? -7.828 11.817 19.611 1.00 96.12 95 ASN A CA 1
ATOM 741 C C . ASN A 1 95 ? -6.310 11.611 19.418 1.00 96.12 95 ASN A C 1
ATOM 743 O O . ASN A 1 95 ? -5.521 12.497 19.737 1.00 96.12 95 ASN A O 1
ATOM 747 N N . ASN A 1 96 ? -5.895 10.446 18.910 1.00 95.94 96 ASN A N 1
ATOM 748 C CA . ASN A 1 96 ? -4.494 10.112 18.674 1.00 95.94 96 ASN A CA 1
ATOM 749 C C . ASN A 1 96 ? -4.356 9.081 17.543 1.00 95.94 96 ASN A C 1
ATOM 751 O O . ASN A 1 96 ? -4.162 7.885 17.771 1.00 95.94 96 ASN A O 1
ATOM 755 N N . THR A 1 97 ? -4.486 9.543 16.297 1.00 95.94 97 THR A N 1
ATOM 756 C CA . THR A 1 97 ? -4.431 8.664 15.119 1.00 95.94 97 THR A CA 1
ATOM 757 C C . THR A 1 97 ? -3.075 7.998 14.932 1.00 95.94 97 THR A C 1
ATOM 759 O O . THR A 1 97 ? -3.029 6.831 14.552 1.00 95.94 97 THR A O 1
ATOM 762 N N . ILE A 1 98 ? -1.988 8.709 15.238 1.00 94.81 98 ILE A N 1
ATOM 763 C CA . ILE A 1 98 ? -0.618 8.210 15.067 1.00 94.81 98 ILE A CA 1
ATOM 764 C C . ILE A 1 98 ? -0.381 7.012 15.986 1.00 94.81 98 ILE A C 1
ATOM 766 O O . ILE A 1 98 ? 0.009 5.948 15.518 1.00 94.81 98 ILE A O 1
ATOM 770 N N . GLU A 1 99 ? -0.701 7.145 17.273 1.00 96.56 99 GLU A N 1
ATOM 771 C CA . GLU A 1 99 ? -0.486 6.071 18.245 1.00 96.56 99 GLU A CA 1
ATOM 772 C C . GLU A 1 99 ? -1.327 4.830 17.930 1.00 96.56 99 GLU A C 1
ATOM 774 O O . GLU A 1 99 ? -0.827 3.707 17.985 1.00 96.56 99 GLU A O 1
ATOM 779 N N . VAL A 1 100 ? -2.599 5.009 17.556 1.00 97.06 100 VAL A N 1
ATOM 780 C CA . VAL A 1 100 ? -3.444 3.877 17.156 1.00 97.06 100 VAL A CA 1
ATOM 781 C C . VAL A 1 100 ? -2.855 3.196 15.919 1.00 97.06 100 VAL A C 1
ATOM 783 O O . VAL A 1 100 ? -2.711 1.976 15.908 1.00 97.06 100 VAL A O 1
ATOM 786 N N . LEU A 1 101 ? -2.441 3.957 14.904 1.00 95.62 101 LEU A N 1
ATOM 787 C CA . LEU A 1 101 ? -1.808 3.403 13.708 1.00 95.62 101 LEU A CA 1
ATOM 788 C C . LEU A 1 101 ? -0.524 2.622 14.042 1.00 95.62 101 LEU A C 1
ATOM 790 O O . LEU A 1 101 ? -0.317 1.528 13.515 1.00 95.62 101 LEU A O 1
ATOM 794 N N . GLU A 1 102 ? 0.319 3.141 14.935 1.00 95.56 102 GLU A N 1
ATOM 795 C CA . GLU A 1 102 ? 1.523 2.457 15.419 1.00 95.56 102 GLU A CA 1
ATOM 796 C C . GLU A 1 102 ? 1.197 1.154 16.156 1.00 95.56 102 GLU A C 1
ATOM 798 O O . GLU A 1 102 ? 1.873 0.147 15.940 1.00 95.56 102 GLU A O 1
ATOM 803 N N . MET A 1 103 ? 0.134 1.128 16.965 1.00 96.12 103 MET A N 1
ATOM 804 C CA . MET A 1 103 ? -0.334 -0.097 17.621 1.00 96.12 103 MET A CA 1
ATOM 805 C C . MET A 1 103 ? -0.740 -1.160 16.594 1.00 96.12 103 MET A C 1
ATOM 807 O O . MET A 1 103 ? -0.316 -2.309 16.708 1.00 96.12 103 MET A O 1
ATOM 811 N N . PHE A 1 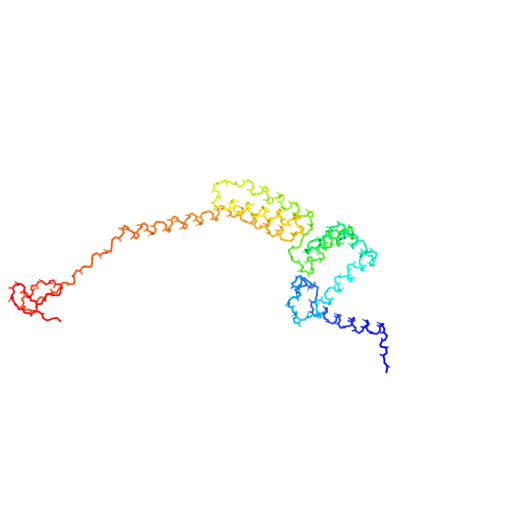104 ? -1.490 -0.783 15.554 1.00 95.81 104 PHE A N 1
ATOM 812 C CA . PHE A 1 104 ? -1.869 -1.706 14.479 1.00 95.81 104 PHE A CA 1
ATOM 813 C C . PHE A 1 104 ? -0.650 -2.209 13.692 1.00 95.81 104 PHE A C 1
ATOM 815 O O . PHE A 1 104 ? -0.538 -3.412 13.444 1.00 95.81 104 PHE A O 1
ATOM 822 N N . LYS A 1 105 ? 0.309 -1.331 13.370 1.00 94.56 105 LYS A N 1
ATOM 823 C CA . LYS A 1 105 ? 1.581 -1.728 12.741 1.00 94.56 105 LYS A CA 1
ATOM 824 C C . LYS A 1 105 ? 2.362 -2.706 13.626 1.00 94.56 105 LYS A C 1
ATOM 826 O O . LYS A 1 105 ? 2.822 -3.734 13.134 1.00 94.56 105 LYS A O 1
ATOM 831 N N . LYS A 1 106 ? 2.453 -2.446 14.937 1.00 95.00 106 LYS A N 1
ATOM 832 C CA . LYS A 1 106 ? 3.094 -3.348 15.911 1.00 95.00 106 LYS A CA 1
ATOM 833 C C . LYS A 1 106 ? 2.392 -4.707 15.973 1.00 95.00 106 LYS A C 1
ATOM 835 O O . LYS A 1 106 ? 3.061 -5.733 16.059 1.00 95.00 106 LYS A O 1
ATOM 840 N N . TRP A 1 107 ? 1.064 -4.724 15.874 1.00 95.38 107 TRP A N 1
ATOM 841 C CA . TRP A 1 107 ? 0.281 -5.957 15.798 1.00 95.38 107 TRP A CA 1
ATOM 842 C C . TRP A 1 107 ? 0.415 -6.699 14.463 1.00 95.38 107 TRP A C 1
ATOM 844 O O . TRP A 1 107 ? -0.139 -7.785 14.313 1.00 95.38 107 TRP A O 1
ATOM 854 N N . GLY A 1 108 ? 1.171 -6.164 13.504 1.00 94.12 108 GLY A N 1
ATOM 855 C CA . GLY A 1 108 ? 1.467 -6.819 12.235 1.00 94.12 108 GLY A CA 1
ATOM 856 C C . GLY A 1 108 ? 0.463 -6.523 11.127 1.00 94.12 108 GLY A C 1
ATOM 857 O O . GLY A 1 108 ? 0.439 -7.259 10.144 1.00 94.12 108 GLY A O 1
ATOM 858 N N . PHE A 1 109 ? -0.364 -5.482 11.265 1.00 93.56 109 PHE A N 1
ATOM 859 C CA . PHE A 1 109 ? -1.185 -5.005 10.154 1.00 93.56 109 PHE A CA 1
ATOM 860 C C . PHE A 1 109 ? -0.288 -4.367 9.089 1.00 93.56 109 PHE A C 1
ATOM 862 O O . PHE A 1 109 ? 0.614 -3.584 9.398 1.00 93.56 109 PHE A O 1
ATOM 869 N N . THR A 1 110 ? -0.543 -4.695 7.826 1.00 91.19 110 THR A N 1
ATOM 870 C CA . THR A 1 110 ? 0.248 -4.249 6.673 1.00 91.19 110 THR A CA 1
ATOM 871 C C . THR A 1 110 ? -0.602 -3.431 5.710 1.00 91.19 110 THR A C 1
ATOM 873 O O . THR A 1 110 ? -1.821 -3.582 5.660 1.00 91.19 110 THR A O 1
ATOM 876 N N . GLY A 1 111 ? 0.040 -2.529 4.961 1.00 86.25 111 GLY A N 1
ATOM 877 C CA . GLY A 1 111 ? -0.652 -1.676 3.988 1.00 86.25 111 GLY A CA 1
ATOM 878 C C . GLY A 1 111 ? -1.585 -0.627 4.603 1.00 86.25 111 GLY A C 1
ATOM 879 O O . GLY A 1 111 ? -2.425 -0.089 3.892 1.00 86.25 111 GLY A O 1
ATOM 880 N N . VAL A 1 112 ? -1.440 -0.337 5.901 1.00 89.75 112 VAL A N 1
ATOM 881 C CA . VAL A 1 112 ? -2.284 0.612 6.639 1.00 89.75 112 VAL A CA 1
ATOM 882 C C . VAL A 1 112 ? -1.564 1.939 6.882 1.00 89.75 112 VAL A C 1
ATOM 884 O O . VAL A 1 112 ? -0.417 1.966 7.337 1.00 89.75 112 VAL A O 1
ATOM 887 N N . SER A 1 113 ? -2.265 3.039 6.615 1.00 92.38 113 SER A N 1
ATOM 888 C CA . SER A 1 113 ? -1.843 4.414 6.914 1.00 92.38 113 SER A CA 1
ATOM 889 C C . SER A 1 113 ? -3.057 5.277 7.246 1.00 92.38 113 SER A C 1
ATOM 891 O O . SER A 1 113 ? -4.193 4.883 6.975 1.00 92.38 113 SER A O 1
ATOM 893 N N . SER A 1 114 ? -2.838 6.451 7.840 1.00 92.25 114 SER A N 1
ATOM 894 C CA . SER A 1 114 ? -3.941 7.393 8.050 1.00 92.25 114 SER A CA 1
ATOM 895 C C . SER A 1 114 ? -4.426 7.976 6.719 1.00 92.25 114 SER A C 1
ATOM 897 O O . SER A 1 114 ? -3.667 8.079 5.751 1.00 92.25 114 SER A O 1
ATOM 899 N N . ILE A 1 115 ? -5.699 8.373 6.657 1.00 91.94 115 ILE A N 1
ATOM 900 C CA . ILE A 1 115 ? -6.276 9.001 5.456 1.00 91.94 115 ILE A CA 1
ATOM 901 C C . ILE A 1 115 ? -5.489 10.263 5.067 1.00 91.94 115 ILE A C 1
ATOM 903 O O . ILE A 1 115 ? -5.283 10.529 3.880 1.00 91.94 115 ILE A O 1
ATOM 907 N N . GLU A 1 116 ? -5.021 11.017 6.061 1.00 91.94 116 GLU A N 1
ATOM 908 C CA . GLU A 1 116 ? -4.231 12.231 5.883 1.00 91.94 116 GLU A CA 1
ATOM 909 C C . GLU A 1 116 ? -2.831 11.921 5.326 1.00 91.94 116 GLU A C 1
ATOM 911 O O . GLU A 1 116 ? -2.397 12.561 4.367 1.00 91.94 116 GLU A O 1
ATOM 916 N N . GLU A 1 117 ? -2.144 10.902 5.857 1.00 93.19 117 GLU A N 1
ATOM 917 C CA . GLU A 1 117 ? -0.852 10.438 5.326 1.00 93.19 117 GLU A CA 1
ATOM 918 C C . GLU A 1 117 ? -0.974 9.981 3.872 1.00 93.19 117 GLU A C 1
ATOM 920 O O . GLU A 1 117 ? -0.128 10.313 3.038 1.00 93.19 117 GLU A O 1
ATOM 925 N N . ILE A 1 118 ? -2.043 9.246 3.552 1.00 94.31 118 ILE A N 1
ATOM 926 C CA . ILE A 1 118 ? -2.300 8.764 2.194 1.00 94.31 118 ILE A CA 1
ATOM 927 C C . ILE A 1 118 ? -2.522 9.951 1.253 1.00 94.31 118 ILE A C 1
ATOM 929 O O . ILE A 1 118 ? -1.945 9.967 0.170 1.00 94.31 118 ILE A O 1
ATOM 933 N N . ALA A 1 119 ? -3.281 10.972 1.664 1.00 95.00 119 ALA A N 1
ATOM 934 C CA . ALA A 1 119 ? -3.485 12.181 0.863 1.00 95.00 119 ALA A CA 1
ATOM 935 C C . ALA A 1 119 ? -2.165 12.896 0.536 1.00 95.00 119 ALA A C 1
ATOM 937 O O . ALA A 1 119 ? -1.900 13.219 -0.625 1.00 95.00 119 ALA A O 1
ATOM 938 N N . VAL A 1 120 ? -1.303 13.079 1.540 1.00 96.31 120 VAL A N 1
ATOM 939 C CA . VAL A 1 120 ? 0.027 13.683 1.357 1.00 96.31 120 VAL A CA 1
ATOM 940 C C . VAL A 1 120 ? 0.891 12.833 0.424 1.00 96.31 120 VAL A C 1
ATOM 942 O O . VAL A 1 120 ? 1.556 13.359 -0.473 1.00 96.31 120 VAL A O 1
ATOM 945 N N . PHE A 1 121 ? 0.875 11.511 0.600 1.00 96.06 121 PHE A N 1
ATOM 946 C CA . PHE A 1 121 ? 1.657 10.600 -0.229 1.00 96.06 121 PHE A CA 1
ATOM 947 C C . PHE A 1 121 ? 1.174 10.562 -1.684 1.00 96.06 121 PHE A C 1
ATOM 949 O O . PHE A 1 121 ? 2.000 10.543 -2.595 1.00 96.06 121 PHE A O 1
ATOM 956 N N . MET A 1 122 ? -0.137 10.604 -1.927 1.00 95.94 122 MET A N 1
ATOM 957 C CA . MET A 1 122 ? -0.695 10.691 -3.279 1.00 95.94 122 MET A CA 1
ATOM 958 C C . MET A 1 122 ? -0.260 11.970 -3.990 1.00 95.94 122 MET A C 1
ATOM 960 O O . MET A 1 122 ? 0.117 11.919 -5.159 1.00 95.94 122 MET A O 1
ATOM 964 N N . GLU A 1 123 ? -0.259 13.105 -3.290 1.00 96.12 123 GLU A N 1
ATOM 965 C CA . GLU A 1 123 ? 0.206 14.367 -3.864 1.00 96.12 123 GLU A CA 1
ATOM 966 C C . GLU A 1 123 ? 1.698 14.303 -4.213 1.00 96.12 123 GLU A C 1
ATOM 968 O O . GLU A 1 123 ? 2.116 14.737 -5.289 1.00 96.12 123 GLU A O 1
ATOM 973 N N . LYS A 1 124 ? 2.509 13.678 -3.352 1.00 96.56 124 LYS A N 1
ATOM 974 C CA . LYS A 1 124 ? 3.915 13.386 -3.658 1.00 96.56 124 LYS A CA 1
ATOM 975 C C . LYS A 1 124 ? 4.050 12.482 -4.888 1.00 96.56 124 LYS A C 1
ATOM 977 O O . LYS A 1 124 ? 4.888 12.757 -5.747 1.00 96.56 124 LYS A O 1
ATOM 982 N N . ALA A 1 125 ? 3.257 11.415 -4.980 1.00 97.19 125 ALA A N 1
ATOM 983 C CA . ALA A 1 125 ? 3.284 10.486 -6.108 1.00 97.19 125 ALA A CA 1
ATOM 984 C C . ALA A 1 125 ? 2.938 11.197 -7.421 1.00 97.19 125 ALA A C 1
ATOM 986 O O . ALA A 1 125 ? 3.658 11.048 -8.405 1.00 97.19 125 ALA A O 1
ATOM 987 N N . ARG A 1 126 ? 1.899 12.038 -7.406 1.00 97.44 126 ARG A N 1
ATOM 988 C CA . ARG A 1 126 ? 1.486 12.862 -8.544 1.00 97.44 126 ARG A CA 1
ATOM 989 C C . ARG A 1 126 ? 2.618 13.767 -9.026 1.00 97.44 126 ARG A C 1
ATOM 991 O O . ARG A 1 126 ? 2.999 13.662 -10.187 1.00 97.44 126 ARG A O 1
ATOM 998 N N . LYS A 1 127 ? 3.215 14.562 -8.130 1.00 97.00 127 LYS A N 1
ATOM 999 C CA . LYS A 1 127 ? 4.358 15.434 -8.463 1.00 97.00 127 LYS A CA 1
ATOM 1000 C C . LYS A 1 127 ? 5.535 14.652 -9.045 1.00 97.00 127 LYS A C 1
ATOM 1002 O O . LYS A 1 127 ? 6.037 14.986 -10.108 1.00 97.00 127 LYS A O 1
ATOM 1007 N N . THR A 1 128 ? 5.904 13.545 -8.395 1.00 96.44 128 THR A N 1
ATOM 1008 C CA . THR A 1 128 ? 7.000 12.669 -8.849 1.00 96.44 128 THR A CA 1
ATOM 1009 C C . THR A 1 128 ? 6.791 12.188 -10.289 1.00 96.44 128 THR A C 1
ATOM 1011 O O . THR A 1 128 ? 7.743 12.088 -11.057 1.00 96.44 128 THR A O 1
ATOM 1014 N N . VAL A 1 129 ? 5.548 11.874 -10.661 1.00 96.50 129 VAL A N 1
ATOM 1015 C CA . VAL A 1 129 ? 5.202 11.405 -12.008 1.00 96.50 129 VAL A CA 1
ATOM 1016 C C . VAL A 1 129 ? 5.099 12.554 -13.017 1.00 96.50 129 VAL A C 1
ATOM 1018 O O . VAL A 1 129 ? 5.479 12.382 -14.178 1.00 96.50 129 VAL A O 1
ATOM 1021 N N . GLU A 1 130 ? 4.595 13.718 -12.603 1.00 95.19 130 GLU A N 1
ATOM 1022 C CA . GLU A 1 130 ? 4.511 14.925 -13.437 1.00 95.19 130 GLU A CA 1
ATOM 1023 C C . GLU A 1 130 ? 5.906 15.386 -13.892 1.00 95.19 130 GLU A C 1
ATOM 1025 O O . GLU A 1 130 ? 6.101 15.635 -15.088 1.00 95.19 130 GLU A O 1
ATOM 1030 N N . ASP A 1 131 ? 6.879 15.364 -12.977 1.00 95.50 131 ASP A N 1
ATOM 1031 C CA . ASP A 1 131 ? 8.266 15.799 -13.195 1.00 95.50 131 ASP A CA 1
ATOM 1032 C C . ASP A 1 131 ? 9.085 14.864 -14.113 1.00 95.50 131 ASP A C 1
ATOM 1034 O O . ASP A 1 131 ? 10.177 15.220 -14.565 1.00 95.50 131 ASP A O 1
ATOM 1038 N N . LEU A 1 132 ? 8.587 13.662 -14.434 1.00 94.38 132 LEU A N 1
ATOM 1039 C CA . LEU A 1 132 ? 9.287 12.730 -15.326 1.00 94.38 132 LEU A CA 1
ATOM 1040 C C . LEU A 1 132 ? 9.438 13.297 -16.743 1.00 94.38 132 LEU A C 1
ATOM 1042 O O . LEU A 1 132 ? 8.486 13.799 -17.345 1.00 94.38 132 LEU A O 1
ATOM 1046 N N . SER A 1 133 ? 10.605 13.088 -17.355 1.00 93.94 133 SER A N 1
ATOM 1047 C CA . SER A 1 133 ? 10.810 13.409 -18.771 1.00 93.94 133 SER A CA 1
ATOM 1048 C C . SER A 1 133 ? 9.898 12.582 -19.685 1.00 93.94 133 SER A C 1
ATOM 1050 O O . SER A 1 133 ? 9.674 11.390 -19.469 1.00 93.94 133 SER A O 1
ATOM 1052 N N . ILE A 1 134 ? 9.416 13.205 -20.765 1.00 92.31 134 ILE A N 1
ATOM 1053 C CA . ILE A 1 134 ? 8.632 12.544 -21.824 1.00 92.31 134 ILE A CA 1
ATOM 1054 C C . ILE A 1 134 ? 9.454 11.452 -22.527 1.00 92.31 134 ILE A C 1
ATOM 1056 O O . ILE A 1 134 ? 8.889 10.509 -23.064 1.00 92.31 134 ILE A O 1
ATOM 1060 N N . LEU A 1 135 ? 10.786 11.517 -22.485 1.00 91.44 135 LEU A N 1
ATOM 1061 C CA . LEU A 1 135 ? 11.643 10.487 -23.082 1.00 91.44 135 LEU A CA 1
ATOM 1062 C C . LEU A 1 135 ? 11.554 9.138 -22.352 1.00 91.44 135 LEU A C 1
ATOM 1064 O O . LEU A 1 135 ? 11.921 8.111 -22.915 1.00 91.44 135 LEU A O 1
ATOM 1068 N N . LEU A 1 136 ? 11.028 9.123 -21.123 1.00 94.12 136 LEU A N 1
ATOM 1069 C CA . LEU A 1 136 ? 10.875 7.920 -20.304 1.00 94.12 136 LEU A CA 1
ATOM 1070 C C . LEU A 1 136 ? 9.572 7.155 -20.590 1.00 94.12 136 LEU A C 1
ATOM 1072 O O . LEU A 1 136 ? 9.037 6.448 -19.731 1.00 94.12 136 LEU A O 1
ATOM 1076 N N . GLN A 1 137 ? 9.030 7.293 -21.801 1.00 93.94 137 GLN A N 1
ATOM 1077 C CA . GLN A 1 137 ? 7.953 6.422 -22.261 1.00 93.94 137 GLN A CA 1
ATOM 1078 C C . GLN A 1 137 ? 8.476 4.991 -22.478 1.00 93.94 137 GLN A C 1
ATOM 1080 O O . GLN A 1 137 ? 9.649 4.819 -22.818 1.00 93.94 137 GLN A O 1
ATOM 1085 N N . PRO A 1 138 ? 7.637 3.956 -22.279 1.00 95.06 138 PRO A N 1
ATOM 1086 C CA . PRO A 1 138 ? 6.215 4.016 -21.903 1.00 95.06 138 PRO A CA 1
ATOM 1087 C C . PRO A 1 138 ? 5.960 4.147 -20.388 1.00 95.06 138 PRO A C 1
ATOM 1089 O O . PRO A 1 138 ? 4.814 4.243 -19.954 1.00 95.06 138 PRO A O 1
ATOM 1092 N N . PHE A 1 139 ? 7.005 4.123 -19.558 1.00 96.62 139 PHE A N 1
ATOM 1093 C CA . PHE A 1 139 ? 6.859 4.021 -18.102 1.00 96.62 139 PHE A CA 1
ATOM 1094 C C . PHE A 1 139 ? 6.284 5.280 -17.458 1.00 96.62 139 PHE A C 1
ATOM 1096 O O . PHE A 1 139 ? 5.545 5.160 -16.482 1.00 96.62 139 PHE A O 1
ATOM 1103 N N . LYS A 1 140 ? 6.522 6.465 -18.040 1.00 96.06 140 LYS A N 1
ATOM 1104 C CA . LYS A 1 140 ? 5.811 7.686 -17.636 1.00 96.06 140 LYS A CA 1
ATOM 1105 C C . LYS A 1 140 ? 4.291 7.516 -17.762 1.00 96.06 140 LYS A C 1
ATOM 1107 O O . LYS A 1 140 ? 3.581 7.798 -16.802 1.00 96.06 140 LYS A O 1
ATOM 1112 N N . LEU A 1 141 ? 3.795 7.016 -18.899 1.00 96.50 141 LEU A N 1
ATOM 1113 C CA . LEU A 1 141 ? 2.359 6.791 -19.107 1.00 96.50 141 LEU A CA 1
ATOM 1114 C C . LEU A 1 141 ? 1.791 5.771 -18.112 1.00 96.50 141 LEU A C 1
ATOM 1116 O O . LEU A 1 141 ? 0.737 6.004 -17.528 1.00 96.50 141 LEU A O 1
ATOM 1120 N N . ILE A 1 142 ? 2.498 4.662 -17.880 1.00 97.25 142 ILE A N 1
ATOM 1121 C CA . ILE A 1 142 ? 2.061 3.642 -16.913 1.00 97.25 142 ILE A CA 1
ATOM 1122 C C . ILE A 1 142 ? 1.968 4.243 -15.503 1.00 97.25 142 ILE A C 1
ATOM 1124 O O . ILE A 1 142 ? 0.978 4.030 -14.805 1.00 97.25 142 ILE A O 1
ATOM 1128 N N . ALA A 1 143 ? 2.963 5.032 -15.091 1.00 97.62 143 ALA A N 1
ATOM 1129 C CA . ALA A 1 143 ? 2.943 5.702 -13.796 1.00 97.62 143 ALA A CA 1
ATOM 1130 C C . ALA A 1 143 ? 1.792 6.721 -13.686 1.00 97.62 143 ALA A C 1
ATOM 1132 O O . ALA A 1 143 ? 1.144 6.792 -12.644 1.00 97.62 143 ALA A O 1
ATOM 1133 N N . GLN A 1 144 ? 1.477 7.454 -14.761 1.00 97.81 144 GLN A N 1
ATOM 1134 C CA . GLN A 1 144 ? 0.324 8.366 -14.808 1.00 97.81 144 GLN A CA 1
ATOM 1135 C C . GLN A 1 144 ? -1.004 7.625 -14.631 1.00 97.81 144 GLN A C 1
ATOM 1137 O O . GLN A 1 144 ? -1.831 8.051 -13.828 1.00 97.81 144 GLN A O 1
ATOM 1142 N N . ILE A 1 145 ? -1.184 6.490 -15.316 1.00 98.12 145 ILE A N 1
ATOM 1143 C CA . ILE A 1 145 ? -2.377 5.643 -15.165 1.00 98.12 145 ILE A CA 1
ATOM 1144 C C . ILE A 1 145 ? -2.529 5.193 -13.708 1.00 98.12 145 ILE A C 1
ATOM 1146 O O . ILE A 1 145 ? -3.622 5.281 -13.150 1.00 98.12 145 ILE A O 1
ATOM 1150 N N . LEU A 1 146 ? -1.439 4.771 -13.060 1.00 98.31 146 LEU A N 1
ATOM 1151 C CA . LEU A 1 146 ? -1.474 4.376 -11.651 1.00 98.31 146 LEU A CA 1
ATOM 1152 C C . LEU A 1 146 ? -1.856 5.533 -10.720 1.00 98.31 146 LEU A C 1
ATOM 1154 O O . LEU A 1 146 ? -2.634 5.319 -9.794 1.00 98.31 146 LEU A O 1
ATOM 1158 N N . VAL A 1 147 ? -1.382 6.758 -10.971 1.00 98.25 147 VAL A N 1
ATOM 1159 C CA . VAL A 1 147 ? -1.829 7.942 -10.211 1.00 98.25 147 VAL A CA 1
ATOM 1160 C C . VAL A 1 147 ? -3.328 8.179 -10.406 1.00 98.25 147 VAL A C 1
ATOM 1162 O O . VAL A 1 147 ? -4.036 8.411 -9.427 1.00 98.25 147 VAL A O 1
ATOM 1165 N N . SER A 1 148 ? -3.845 8.070 -11.633 1.00 98.12 148 SER A N 1
ATOM 1166 C CA . SER A 1 148 ? -5.284 8.206 -11.895 1.00 98.12 148 SER A CA 1
ATOM 1167 C C . SER A 1 148 ? -6.108 7.147 -11.155 1.00 98.12 148 SER A C 1
ATOM 1169 O O . SER A 1 148 ? -7.102 7.484 -10.513 1.00 98.12 148 SER A O 1
ATOM 1171 N N . MET A 1 149 ? -5.661 5.888 -11.166 1.00 98.00 149 MET A N 1
ATOM 1172 C CA . MET A 1 149 ? -6.294 4.802 -10.409 1.00 98.00 149 MET A CA 1
ATOM 1173 C C . MET A 1 149 ? -6.231 5.040 -8.895 1.00 98.00 149 MET A C 1
ATOM 1175 O O . MET A 1 149 ? -7.191 4.736 -8.186 1.00 98.00 149 MET A O 1
ATOM 1179 N N . ALA A 1 150 ? -5.125 5.597 -8.390 1.00 97.31 150 ALA A N 1
ATOM 1180 C CA . ALA A 1 150 ? -4.977 5.953 -6.982 1.00 97.31 150 ALA A CA 1
ATOM 1181 C C . ALA A 1 150 ? -6.003 7.013 -6.562 1.00 97.31 150 ALA A C 1
ATOM 1183 O O . ALA A 1 150 ? -6.703 6.823 -5.568 1.00 97.31 150 ALA A O 1
ATOM 1184 N N . LEU A 1 151 ? -6.143 8.085 -7.349 1.00 96.88 151 LEU A N 1
ATOM 1185 C CA . LEU A 1 151 ? -7.115 9.153 -7.100 1.00 96.88 151 LEU A CA 1
ATOM 1186 C C . LEU A 1 151 ? -8.555 8.633 -7.150 1.00 96.88 151 LEU A C 1
ATOM 1188 O O . LEU A 1 151 ? -9.363 8.953 -6.280 1.00 96.88 151 LEU A O 1
ATOM 1192 N N . GLU A 1 152 ? -8.881 7.795 -8.135 1.00 96.25 152 GLU A N 1
ATOM 1193 C CA . GLU A 1 152 ? -10.210 7.191 -8.240 1.00 96.25 152 GLU A CA 1
ATOM 1194 C C . GLU A 1 152 ? -10.523 6.293 -7.033 1.00 96.25 152 GLU A C 1
ATOM 1196 O O . GLU A 1 152 ? -11.604 6.388 -6.448 1.00 96.25 152 GLU A O 1
ATOM 1201 N N . ALA A 1 153 ? -9.572 5.446 -6.629 1.00 94.25 153 ALA A N 1
ATOM 1202 C CA . ALA A 1 153 ? -9.716 4.594 -5.454 1.00 94.25 153 ALA A CA 1
ATOM 1203 C C . ALA A 1 153 ? -9.893 5.421 -4.173 1.00 94.25 153 ALA A C 1
ATOM 1205 O O . ALA A 1 153 ? -10.762 5.101 -3.362 1.00 94.25 153 ALA A O 1
ATOM 1206 N N . TYR A 1 154 ? -9.130 6.507 -4.020 1.00 93.31 154 TYR A N 1
ATOM 1207 C CA . TYR A 1 154 ? -9.233 7.411 -2.877 1.00 93.31 154 TYR A CA 1
ATOM 1208 C C . TYR A 1 154 ? -10.609 8.077 -2.800 1.00 93.31 154 TYR A C 1
ATOM 1210 O O . TYR A 1 154 ? -11.249 8.049 -1.752 1.00 93.31 154 TYR A O 1
ATOM 1218 N N . ASN A 1 155 ? -11.107 8.596 -3.926 1.00 91.88 155 ASN A N 1
ATOM 1219 C CA . ASN A 1 155 ? -12.425 9.233 -4.004 1.00 91.88 155 ASN A CA 1
ATOM 1220 C C . ASN A 1 155 ? -13.574 8.259 -3.700 1.00 91.88 155 ASN A C 1
ATOM 1222 O O . ASN A 1 155 ? -14.619 8.668 -3.203 1.00 91.88 155 ASN A O 1
ATOM 1226 N N . LYS A 1 156 ? -13.377 6.965 -3.973 1.00 90.94 156 LYS A N 1
ATOM 1227 C CA . LYS A 1 156 ? -14.320 5.889 -3.627 1.00 90.94 156 LYS A CA 1
ATOM 1228 C C . LYS A 1 156 ? -14.172 5.377 -2.184 1.00 90.94 156 LYS A C 1
ATOM 1230 O O . LYS A 1 156 ? -14.918 4.485 -1.787 1.00 90.94 156 LYS A O 1
ATOM 1235 N N . GLY A 1 157 ? -13.223 5.904 -1.405 1.00 89.75 157 GLY A N 1
ATOM 1236 C CA . GLY A 1 157 ? -12.952 5.482 -0.025 1.00 89.75 157 GLY A CA 1
ATOM 1237 C C . GLY A 1 157 ? -12.123 4.197 0.104 1.00 89.75 157 GLY A C 1
ATOM 1238 O O . GLY A 1 157 ? -12.010 3.644 1.196 1.00 89.75 157 GLY A O 1
ATOM 1239 N N . TYR A 1 158 ? -11.525 3.703 -0.985 1.00 90.81 158 TYR A N 1
ATOM 1240 C CA . TYR A 1 158 ? -10.646 2.529 -0.985 1.00 90.81 158 TYR A CA 1
ATOM 1241 C C . TYR A 1 158 ? -9.190 2.936 -0.717 1.00 90.81 158 TYR A C 1
ATOM 1243 O O . TYR A 1 158 ? -8.333 2.871 -1.601 1.00 90.81 158 TYR A O 1
ATOM 1251 N N . TYR A 1 159 ? -8.911 3.392 0.503 1.00 91.94 159 TYR A N 1
ATOM 1252 C CA . TYR A 1 159 ? -7.641 4.031 0.857 1.00 91.94 159 TYR A CA 1
ATOM 1253 C C . TYR A 1 159 ? -6.414 3.116 0.749 1.00 91.94 159 TYR A C 1
ATOM 1255 O O . TYR A 1 159 ? -5.395 3.549 0.213 1.00 91.94 159 TYR A O 1
ATOM 1263 N N . SER A 1 160 ? -6.493 1.847 1.161 1.00 89.81 160 SER A N 1
ATOM 1264 C CA . SER A 1 160 ? -5.361 0.918 1.026 1.00 89.81 160 SER A CA 1
ATOM 1265 C C . SER A 1 160 ? -5.069 0.609 -0.447 1.00 89.81 160 SER A C 1
ATOM 1267 O O . SER A 1 160 ? -3.908 0.516 -0.846 1.00 89.81 160 SER A O 1
ATOM 1269 N N . ARG A 1 161 ? -6.103 0.547 -1.305 1.00 92.00 161 ARG A N 1
ATOM 1270 C CA . ARG A 1 161 ? -5.916 0.446 -2.768 1.00 92.00 161 ARG A CA 1
ATOM 1271 C C . ARG A 1 161 ? -5.302 1.713 -3.355 1.00 92.00 161 ARG A C 1
ATOM 1273 O O . ARG A 1 161 ? -4.404 1.614 -4.186 1.00 92.00 161 ARG A O 1
ATOM 1280 N N . ALA A 1 162 ? -5.753 2.887 -2.917 1.00 94.94 162 ALA A N 1
ATOM 1281 C CA . ALA A 1 162 ? -5.174 4.158 -3.338 1.00 94.94 162 ALA A CA 1
ATOM 1282 C C . ALA A 1 162 ? -3.680 4.226 -2.996 1.00 94.94 162 ALA A C 1
ATOM 1284 O O . ALA A 1 162 ? -2.860 4.549 -3.856 1.00 94.94 162 ALA A O 1
ATOM 1285 N N . LEU A 1 163 ? -3.317 3.831 -1.772 1.00 94.69 163 LEU A N 1
ATOM 1286 C CA . LEU A 1 163 ? -1.932 3.752 -1.323 1.00 94.69 163 LEU A CA 1
ATOM 1287 C C . LEU A 1 163 ? -1.115 2.754 -2.153 1.00 94.69 163 LEU A C 1
ATOM 1289 O O . LEU A 1 163 ? 0.016 3.061 -2.530 1.00 94.69 163 LEU A O 1
ATOM 1293 N N . LEU A 1 164 ? -1.672 1.583 -2.472 1.00 93.88 164 LEU A N 1
ATOM 1294 C CA . LEU A 1 164 ? -1.015 0.586 -3.319 1.00 93.88 164 LEU A CA 1
ATOM 1295 C C . LEU A 1 164 ? -0.708 1.143 -4.717 1.00 93.88 164 LEU A C 1
ATOM 1297 O O . LEU A 1 164 ? 0.431 1.054 -5.177 1.00 93.88 164 LEU A O 1
ATOM 1301 N N . TYR A 1 165 ? -1.696 1.754 -5.375 1.00 97.06 165 TYR A N 1
ATOM 1302 C CA . TYR A 1 165 ? -1.510 2.352 -6.698 1.00 97.06 165 TYR A CA 1
ATOM 1303 C C . TYR A 1 165 ? -0.514 3.516 -6.671 1.00 97.06 165 TYR A C 1
ATOM 1305 O O . TYR A 1 165 ? 0.363 3.584 -7.531 1.00 97.06 165 TYR A O 1
ATOM 1313 N N . ALA A 1 166 ? -0.585 4.386 -5.658 1.00 97.38 166 ALA A N 1
ATOM 1314 C CA . ALA A 1 166 ? 0.356 5.490 -5.489 1.00 97.38 166 ALA A CA 1
ATOM 1315 C C . ALA A 1 166 ? 1.798 4.993 -5.281 1.00 97.38 166 ALA A C 1
ATOM 1317 O O . ALA A 1 166 ? 2.726 5.529 -5.887 1.00 97.38 166 ALA A O 1
ATOM 1318 N N . ASN A 1 167 ? 1.995 3.939 -4.480 1.00 96.56 167 ASN A N 1
ATOM 1319 C CA . ASN A 1 167 ? 3.312 3.322 -4.308 1.00 96.56 167 ASN A CA 1
ATOM 1320 C C . ASN A 1 167 ? 3.823 2.754 -5.631 1.00 96.56 167 ASN A C 1
ATOM 1322 O O . ASN A 1 167 ? 4.951 3.046 -6.020 1.00 96.56 167 ASN A O 1
ATOM 1326 N N . GLY A 1 168 ? 2.978 2.020 -6.360 1.00 97.38 168 GLY A N 1
ATOM 1327 C CA . GLY A 1 168 ? 3.318 1.505 -7.685 1.00 97.38 168 GLY A CA 1
ATOM 1328 C C . GLY A 1 168 ? 3.738 2.615 -8.651 1.00 97.38 168 GLY A C 1
ATOM 1329 O O . GLY A 1 168 ? 4.756 2.482 -9.328 1.00 97.38 168 GLY A O 1
ATOM 1330 N N . ALA A 1 169 ? 3.014 3.738 -8.669 1.00 98.06 169 ALA A N 1
ATOM 1331 C CA . ALA A 1 169 ? 3.350 4.890 -9.501 1.00 98.06 169 ALA A CA 1
ATOM 1332 C C . ALA A 1 169 ? 4.745 5.445 -9.178 1.00 98.06 169 ALA A C 1
ATOM 1334 O O . ALA A 1 169 ? 5.554 5.626 -10.087 1.00 98.06 169 ALA A O 1
ATOM 1335 N N . VAL A 1 170 ? 5.054 5.653 -7.892 1.00 97.75 170 VAL A N 1
ATOM 1336 C CA . VAL A 1 170 ? 6.371 6.133 -7.441 1.00 97.75 170 VAL A CA 1
ATOM 1337 C C . VAL A 1 170 ? 7.473 5.131 -7.776 1.00 97.75 170 VAL A C 1
ATOM 1339 O O . VAL A 1 170 ? 8.532 5.528 -8.256 1.00 97.75 170 VAL A O 1
ATOM 1342 N N . THR A 1 171 ? 7.242 3.833 -7.566 1.00 97.19 171 THR A N 1
ATOM 1343 C CA . THR A 1 171 ? 8.227 2.792 -7.884 1.00 97.19 171 THR A CA 1
ATOM 1344 C C . THR A 1 171 ? 8.522 2.735 -9.380 1.00 97.19 171 THR A C 1
ATOM 1346 O O . THR A 1 171 ? 9.691 2.666 -9.762 1.00 97.19 171 THR A O 1
ATOM 1349 N N . ILE A 1 172 ? 7.495 2.801 -10.233 1.00 97.31 172 ILE A N 1
ATOM 1350 C CA . ILE A 1 172 ? 7.682 2.837 -11.688 1.00 97.31 172 ILE A CA 1
ATOM 1351 C C . ILE A 1 172 ? 8.409 4.117 -12.094 1.00 97.31 172 ILE A C 1
ATOM 1353 O O . ILE A 1 172 ? 9.373 4.040 -12.849 1.00 97.31 172 ILE A O 1
ATOM 1357 N N . ALA A 1 173 ? 7.999 5.270 -11.564 1.00 96.69 173 ALA A N 1
ATOM 1358 C CA . ALA A 1 173 ? 8.629 6.555 -11.842 1.00 96.69 173 ALA A CA 1
ATOM 1359 C C . ALA A 1 173 ? 10.123 6.556 -11.492 1.00 96.69 173 ALA A C 1
ATOM 1361 O O . ALA A 1 173 ? 10.958 6.882 -12.334 1.00 96.69 173 ALA A O 1
ATOM 1362 N N . ALA A 1 174 ? 10.469 6.121 -10.280 1.00 95.62 174 ALA A N 1
ATOM 1363 C CA . ALA A 1 174 ? 11.846 6.093 -9.794 1.00 95.62 174 ALA A CA 1
ATOM 1364 C C . ALA A 1 174 ? 12.758 5.175 -10.628 1.00 95.62 174 ALA A C 1
ATOM 1366 O O . ALA A 1 174 ? 13.948 5.444 -10.762 1.00 95.62 174 ALA A O 1
ATOM 1367 N N . ASN A 1 175 ? 12.204 4.108 -11.212 1.00 96.31 175 ASN A N 1
ATOM 1368 C CA . ASN A 1 175 ? 12.956 3.132 -12.004 1.00 96.31 175 ASN A CA 1
ATOM 1369 C C . ASN A 1 175 ? 12.774 3.303 -13.521 1.00 96.31 175 ASN A C 1
ATOM 1371 O O . ASN A 1 175 ? 13.338 2.528 -14.297 1.00 96.31 175 ASN A O 1
ATOM 1375 N N . ALA A 1 176 ? 12.022 4.315 -13.966 1.00 96.25 176 ALA A N 1
ATOM 1376 C CA . ALA A 1 176 ? 11.678 4.512 -15.371 1.00 96.25 176 ALA A CA 1
ATOM 1377 C C . ALA A 1 176 ? 12.904 4.572 -16.309 1.00 96.25 176 ALA A C 1
ATOM 1379 O O . ALA A 1 176 ? 12.854 3.916 -17.348 1.00 96.25 176 ALA A O 1
ATOM 1380 N N . PRO A 1 177 ? 14.030 5.240 -15.970 1.00 95.38 177 PRO A N 1
ATOM 1381 C CA . PRO A 1 177 ? 15.217 5.246 -16.831 1.00 95.38 177 PRO A CA 1
ATOM 1382 C C . PRO A 1 177 ? 15.787 3.849 -17.098 1.00 95.38 177 PRO A C 1
ATOM 1384 O O . PRO A 1 177 ? 16.063 3.498 -18.244 1.00 95.38 177 PRO A O 1
ATOM 1387 N N . ILE A 1 178 ? 15.918 3.027 -16.054 1.00 96.44 178 ILE A N 1
ATOM 1388 C CA . ILE A 1 178 ? 16.464 1.667 -16.161 1.00 96.44 178 ILE A CA 1
ATOM 1389 C C . ILE A 1 178 ? 15.509 0.788 -16.972 1.00 96.44 178 ILE A C 1
ATOM 1391 O O . ILE A 1 178 ? 15.929 0.075 -17.884 1.00 96.44 178 ILE A O 1
ATOM 1395 N N . LEU A 1 179 ? 14.211 0.880 -16.682 1.00 96.00 179 LEU A N 1
ATOM 1396 C CA . LEU A 1 179 ? 13.182 0.132 -17.395 1.00 96.00 179 LEU A CA 1
ATOM 1397 C C . LEU A 1 179 ? 13.128 0.515 -18.888 1.00 96.00 179 LEU A C 1
ATOM 1399 O O . LEU A 1 179 ? 13.030 -0.366 -19.745 1.00 96.00 179 LEU A O 1
ATOM 1403 N N . CYS A 1 180 ? 13.269 1.802 -19.226 1.00 95.44 180 CYS A N 1
ATOM 1404 C CA . CYS A 1 180 ? 13.397 2.274 -20.609 1.00 95.44 180 CYS A CA 1
ATOM 1405 C C . CYS A 1 180 ? 14.624 1.675 -21.304 1.00 95.44 180 CYS A C 1
ATOM 1407 O O . CYS A 1 180 ? 14.500 1.138 -22.401 1.00 95.44 180 CYS A O 1
ATOM 1409 N N . LEU A 1 181 ? 15.801 1.716 -20.674 1.00 95.69 181 LEU A N 1
ATOM 1410 C CA . LEU A 1 181 ? 17.020 1.157 -21.268 1.00 95.69 181 LEU A CA 1
ATOM 1411 C C . LEU A 1 181 ? 16.877 -0.338 -21.569 1.00 95.69 181 LEU A C 1
ATOM 1413 O O . LEU A 1 181 ? 17.228 -0.782 -22.662 1.00 95.69 181 LEU A O 1
ATOM 1417 N N . ILE A 1 182 ? 16.311 -1.104 -20.633 1.00 96.31 182 ILE A N 1
ATOM 1418 C CA . ILE A 1 182 ? 16.073 -2.540 -20.814 1.00 96.31 182 ILE A CA 1
ATOM 1419 C C . ILE A 1 182 ? 15.078 -2.781 -21.954 1.00 96.31 182 ILE A C 1
ATOM 1421 O O . ILE A 1 182 ? 15.343 -3.589 -22.843 1.00 96.31 182 ILE A O 1
ATOM 1425 N N . THR A 1 183 ? 13.944 -2.078 -21.958 1.00 94.88 183 THR A N 1
ATOM 1426 C CA . THR A 1 183 ? 12.894 -2.278 -22.972 1.00 94.88 183 THR A CA 1
ATOM 1427 C C . THR A 1 183 ? 13.354 -1.901 -24.375 1.00 94.88 183 THR A C 1
ATOM 1429 O O . THR A 1 183 ? 13.212 -2.709 -25.294 1.00 94.88 183 THR A O 1
ATOM 1432 N N . TYR A 1 184 ? 13.957 -0.724 -24.550 1.00 95.06 184 TYR A N 1
ATOM 1433 C CA . TYR A 1 184 ? 14.480 -0.300 -25.847 1.00 95.06 184 TYR A CA 1
ATOM 1434 C C . TYR A 1 184 ? 15.669 -1.153 -26.294 1.00 95.06 184 TYR A C 1
ATOM 1436 O O . TYR A 1 184 ? 15.751 -1.508 -27.470 1.00 95.06 184 TYR A O 1
ATOM 1444 N N . GLY A 1 185 ? 16.550 -1.550 -25.370 1.00 96.06 185 GLY A N 1
ATOM 1445 C CA . GLY A 1 185 ? 17.668 -2.446 -25.661 1.00 96.06 185 GLY A CA 1
ATOM 1446 C C . GLY A 1 185 ? 17.206 -3.818 -26.157 1.00 96.06 185 GLY A C 1
ATOM 1447 O O . GLY A 1 185 ? 17.683 -4.300 -27.187 1.00 96.06 185 GLY A O 1
ATOM 1448 N N . LEU A 1 186 ? 16.226 -4.427 -25.483 1.00 96.81 186 LEU A N 1
ATOM 1449 C CA . LEU A 1 186 ? 15.631 -5.697 -25.908 1.00 96.81 186 LEU A CA 1
ATOM 1450 C C . LEU A 1 186 ? 14.919 -5.569 -27.258 1.00 96.81 186 LEU A C 1
ATOM 1452 O O . LEU A 1 186 ? 15.101 -6.424 -28.125 1.00 96.81 186 LEU A O 1
ATOM 1456 N N . ALA A 1 187 ? 14.149 -4.498 -27.468 1.00 95.62 187 ALA A N 1
ATOM 1457 C CA . ALA A 1 187 ? 13.478 -4.249 -28.741 1.00 95.62 187 ALA A CA 1
ATOM 1458 C C . ALA A 1 187 ? 14.488 -4.113 -29.893 1.00 95.62 187 ALA A C 1
ATOM 1460 O O . ALA A 1 187 ? 14.351 -4.789 -30.915 1.00 95.62 187 ALA A O 1
ATOM 1461 N N . ALA A 1 188 ? 15.544 -3.317 -29.707 1.00 96.50 188 ALA A N 1
ATOM 1462 C CA . ALA A 1 188 ? 16.612 -3.152 -30.688 1.00 96.50 188 ALA A CA 1
ATOM 1463 C C . ALA A 1 188 ? 17.331 -4.478 -30.982 1.00 96.50 188 ALA A C 1
ATOM 1465 O O . ALA A 1 188 ? 17.551 -4.812 -32.147 1.00 96.50 188 ALA A O 1
ATOM 1466 N N . PHE A 1 189 ? 17.633 -5.276 -29.952 1.00 97.38 189 PHE A N 1
ATOM 1467 C CA . PHE A 1 189 ? 18.243 -6.597 -30.116 1.00 97.38 189 PHE A CA 1
ATOM 1468 C C . PHE A 1 189 ? 17.351 -7.559 -30.914 1.00 97.38 189 PHE A C 1
ATOM 1470 O O . PHE A 1 189 ? 17.832 -8.244 -31.820 1.00 97.38 189 PHE A O 1
ATOM 1477 N N . LEU A 1 190 ? 16.048 -7.605 -30.619 1.00 97.06 190 LEU A N 1
ATOM 1478 C CA . LEU A 1 190 ? 15.097 -8.445 -31.350 1.00 97.06 190 LEU A CA 1
ATOM 1479 C C . LEU A 1 190 ? 14.983 -8.015 -32.816 1.00 97.06 190 LEU A C 1
ATOM 1481 O O . LEU A 1 190 ? 15.037 -8.870 -33.703 1.00 97.06 190 LEU A O 1
ATOM 1485 N N . ILE A 1 191 ? 14.903 -6.708 -33.082 1.00 96.81 191 ILE A N 1
ATOM 1486 C CA . ILE A 1 191 ? 14.883 -6.154 -34.443 1.00 96.81 191 ILE A CA 1
ATOM 1487 C C . ILE A 1 191 ? 16.173 -6.519 -35.185 1.00 96.81 191 ILE A C 1
ATOM 1489 O O . ILE A 1 191 ? 16.110 -7.046 -36.298 1.00 96.81 191 ILE A O 1
ATOM 1493 N N . ALA A 1 192 ? 17.337 -6.324 -34.561 1.00 95.62 192 ALA A N 1
ATOM 1494 C CA . ALA A 1 192 ? 18.631 -6.663 -35.147 1.00 95.62 192 ALA A CA 1
ATOM 1495 C C . ALA A 1 192 ? 18.751 -8.166 -35.443 1.00 95.62 192 ALA A C 1
ATOM 1497 O O . ALA A 1 192 ? 19.194 -8.551 -36.523 1.00 95.62 192 ALA A O 1
ATOM 1498 N N . ARG A 1 193 ? 18.296 -9.036 -34.532 1.00 96.00 193 ARG A N 1
ATOM 1499 C CA . ARG A 1 193 ? 18.292 -10.493 -34.731 1.00 96.00 193 ARG A CA 1
ATOM 1500 C C . ARG A 1 193 ? 17.384 -10.912 -35.886 1.00 96.00 193 ARG A C 1
ATOM 1502 O O . ARG A 1 193 ? 17.753 -11.794 -36.663 1.00 96.00 193 ARG A O 1
ATOM 1509 N N . LEU A 1 194 ? 16.201 -10.309 -35.997 1.00 94.38 194 LEU A N 1
ATOM 1510 C CA . LEU A 1 194 ? 15.277 -10.557 -37.104 1.00 94.38 194 LEU A CA 1
ATOM 1511 C C . LEU A 1 194 ? 15.866 -10.077 -38.437 1.00 94.38 194 LEU A C 1
ATOM 1513 O O . LEU A 1 194 ? 15.796 -10.806 -39.426 1.00 94.38 194 LEU A O 1
ATOM 1517 N N . ALA A 1 195 ? 16.505 -8.905 -38.454 1.00 92.88 195 ALA A N 1
ATOM 1518 C CA . ALA A 1 195 ? 17.205 -8.382 -39.623 1.00 92.88 195 ALA A CA 1
ATOM 1519 C C . ALA A 1 195 ? 18.381 -9.285 -40.034 1.00 92.88 195 ALA A C 1
ATOM 1521 O O . ALA A 1 195 ? 18.468 -9.686 -41.193 1.00 92.88 195 ALA A O 1
ATOM 1522 N N . TYR A 1 196 ? 19.223 -9.699 -39.082 1.00 94.12 196 TYR A N 1
ATOM 1523 C CA . TYR A 1 196 ? 20.343 -10.613 -39.318 1.00 94.12 196 TYR A CA 1
ATOM 1524 C C . TYR A 1 196 ? 19.875 -11.946 -39.913 1.00 94.12 196 TYR A C 1
ATOM 1526 O O . TYR A 1 196 ? 20.418 -12.398 -40.918 1.00 94.12 196 TYR A O 1
ATOM 1534 N N . ARG A 1 197 ? 18.810 -12.544 -39.360 1.00 91.06 197 ARG A N 1
ATOM 1535 C CA . ARG A 1 197 ? 18.209 -13.778 -39.899 1.00 91.06 197 ARG A CA 1
ATOM 1536 C C . ARG A 1 197 ? 17.711 -13.630 -41.337 1.00 91.06 197 ARG A C 1
ATOM 1538 O O . ARG A 1 197 ? 17.767 -14.599 -42.082 1.00 91.06 197 ARG A O 1
ATOM 1545 N N . ARG A 1 198 ? 17.218 -12.448 -41.724 1.00 88.56 198 ARG A N 1
ATOM 1546 C CA . ARG A 1 198 ? 16.800 -12.170 -43.108 1.00 88.56 198 ARG A CA 1
ATOM 1547 C C . ARG A 1 198 ? 17.990 -11.973 -44.050 1.00 88.56 198 ARG A C 1
ATOM 1549 O O . ARG A 1 198 ? 17.895 -12.343 -45.214 1.00 88.56 198 ARG A O 1
ATOM 1556 N N . MET A 1 199 ? 19.089 -11.393 -43.566 1.00 85.69 199 MET A N 1
ATOM 1557 C CA . MET A 1 199 ? 20.274 -11.100 -44.384 1.00 85.69 199 MET A CA 1
ATOM 1558 C C . MET A 1 199 ? 21.184 -12.319 -44.581 1.00 85.69 199 MET A C 1
ATOM 1560 O O . MET A 1 199 ? 21.759 -12.490 -45.656 1.00 85.69 199 MET A O 1
ATOM 1564 N N . VAL A 1 200 ? 21.323 -13.182 -43.570 1.00 83.62 200 VAL A N 1
ATOM 1565 C CA . VAL A 1 200 ? 22.181 -14.370 -43.658 1.00 83.62 200 VAL A CA 1
ATOM 1566 C C . VAL A 1 200 ? 21.462 -15.469 -44.435 1.00 83.62 200 VAL A C 1
ATOM 1568 O O . VAL A 1 200 ? 20.674 -16.235 -43.884 1.00 83.62 200 VAL A O 1
ATOM 1571 N N . LYS A 1 201 ? 21.758 -15.564 -45.736 1.00 70.06 201 LYS A N 1
ATOM 1572 C CA . LYS A 1 201 ? 21.370 -16.722 -46.552 1.00 70.06 201 LYS A CA 1
ATOM 1573 C C . LYS A 1 201 ? 22.037 -17.983 -45.977 1.00 70.06 201 LYS A C 1
ATOM 1575 O O . LYS A 1 201 ? 23.208 -17.909 -45.588 1.00 70.06 201 LYS A O 1
ATOM 1580 N N . PRO A 1 202 ? 21.337 -19.131 -45.909 1.00 71.81 202 PRO A N 1
ATOM 1581 C CA . PRO A 1 202 ? 21.949 -20.374 -45.452 1.00 71.81 202 PRO A CA 1
ATOM 1582 C C . PRO A 1 202 ? 23.199 -20.657 -46.289 1.00 71.81 202 PRO A C 1
ATOM 1584 O O . PRO A 1 202 ? 23.181 -20.472 -47.509 1.00 71.81 202 PRO A O 1
ATOM 1587 N N . LYS A 1 203 ? 24.298 -21.066 -45.635 1.00 69.88 203 LYS A N 1
ATOM 1588 C CA . LYS A 1 203 ? 25.523 -21.447 -46.349 1.00 69.88 203 LYS A CA 1
ATOM 1589 C C . LYS A 1 203 ? 25.144 -22.486 -47.410 1.00 69.88 203 LYS A C 1
ATOM 1591 O O . LYS A 1 203 ? 24.468 -23.454 -47.054 1.00 69.88 203 LYS A O 1
ATOM 1596 N N . PRO A 1 204 ? 25.554 -22.309 -48.678 1.00 70.75 204 PRO A N 1
ATOM 1597 C CA . PRO A 1 204 ? 25.301 -23.318 -49.691 1.00 70.75 204 PRO A CA 1
ATOM 1598 C C . PRO A 1 204 ? 25.912 -24.630 -49.201 1.00 70.75 204 PRO A C 1
ATOM 1600 O O . PRO A 1 204 ? 27.083 -24.669 -48.811 1.00 70.75 204 PRO A O 1
ATOM 1603 N N . VAL A 1 205 ? 25.098 -25.685 -49.156 1.00 76.81 205 VAL A N 1
ATOM 1604 C CA . VAL A 1 205 ? 25.570 -27.027 -48.817 1.00 76.81 205 VAL A CA 1
ATOM 1605 C C . VAL A 1 205 ? 26.628 -27.376 -49.858 1.00 76.81 205 VAL A C 1
ATOM 1607 O O . VAL A 1 205 ? 26.306 -27.485 -51.041 1.00 76.81 205 VAL A O 1
ATOM 1610 N N . LYS A 1 206 ? 27.900 -27.488 -49.447 1.00 74.06 206 LYS A N 1
ATOM 1611 C CA . LYS A 1 206 ? 28.948 -27.985 -50.345 1.00 74.06 206 LYS A CA 1
ATOM 1612 C C . LYS A 1 206 ? 28.505 -29.381 -50.796 1.00 74.06 206 LYS A C 1
ATOM 1614 O O . LYS A 1 206 ? 28.274 -30.217 -49.919 1.00 74.06 206 LYS A O 1
ATOM 1619 N N . PRO A 1 207 ? 28.331 -29.638 -52.105 1.00 70.69 207 PRO A N 1
ATOM 1620 C CA . PRO A 1 207 ? 27.963 -30.967 -52.557 1.00 70.69 207 PRO A CA 1
ATOM 1621 C C . PRO A 1 207 ? 29.068 -31.927 -52.123 1.00 70.69 207 PRO A C 1
ATOM 1623 O O . PRO A 1 207 ? 30.247 -31.671 -52.368 1.00 70.69 207 PRO A O 1
ATOM 1626 N N . GLU A 1 208 ? 28.688 -32.997 -51.429 1.00 74.56 208 GLU A N 1
ATOM 1627 C CA . GLU A 1 208 ? 29.605 -34.089 -51.125 1.00 74.56 208 GLU A CA 1
ATOM 1628 C C . GLU A 1 208 ? 30.040 -34.679 -52.464 1.00 74.56 208 GLU A C 1
ATOM 1630 O O . GLU A 1 208 ? 29.222 -35.195 -53.228 1.00 74.56 208 GLU A O 1
ATOM 1635 N N . LEU A 1 209 ? 31.307 -34.456 -52.802 1.00 72.00 209 LEU A N 1
ATOM 1636 C CA . LEU A 1 209 ? 31.878 -34.892 -54.062 1.00 72.00 209 LEU A CA 1
ATOM 1637 C C . LEU A 1 209 ? 32.039 -36.403 -53.988 1.00 72.00 209 LEU A C 1
ATOM 1639 O O . LEU A 1 209 ? 32.847 -36.912 -53.215 1.00 72.00 209 LEU A O 1
ATOM 1643 N N . LEU A 1 210 ? 31.258 -37.101 -54.799 1.00 80.25 210 LEU A N 1
ATOM 1644 C CA . LEU A 1 210 ? 31.406 -38.529 -54.995 1.00 80.25 210 LEU A CA 1
ATOM 1645 C C . LEU A 1 210 ? 32.440 -38.749 -56.103 1.00 80.25 210 LEU A C 1
ATOM 1647 O O . LEU A 1 210 ? 32.475 -38.009 -57.086 1.00 80.25 210 LEU A O 1
ATOM 1651 N N . PHE A 1 211 ? 33.312 -39.738 -55.944 1.00 86.75 211 PHE A N 1
ATOM 1652 C CA . PHE A 1 211 ? 34.293 -40.111 -56.964 1.00 86.75 211 PHE A CA 1
ATOM 1653 C C . PHE A 1 211 ? 33.888 -41.440 -57.585 1.00 86.75 211 PHE A C 1
ATOM 1655 O O . PHE A 1 211 ? 33.531 -42.378 -56.871 1.00 86.75 211 PHE A O 1
ATOM 166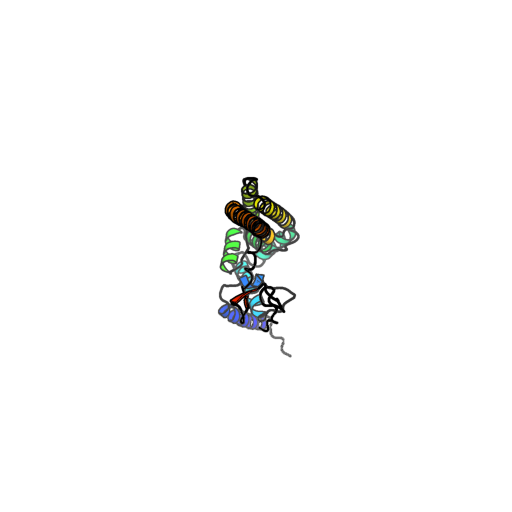2 N N . CYS A 1 212 ? 33.921 -41.524 -58.912 1.00 87.62 212 CYS A N 1
ATOM 1663 C CA . CYS A 1 212 ? 33.626 -42.756 -59.628 1.00 87.62 212 CYS A CA 1
ATOM 1664 C C . CYS A 1 212 ? 34.636 -43.845 -59.220 1.00 87.62 212 CYS A C 1
ATOM 1666 O O . CYS A 1 212 ? 35.834 -43.621 -59.396 1.00 87.62 212 CYS A O 1
ATOM 1668 N N . PRO A 1 213 ? 34.198 -45.029 -58.755 1.00 86.81 213 PRO A N 1
ATOM 1669 C CA . PRO A 1 213 ? 35.117 -46.086 -58.326 1.00 86.81 213 PRO A CA 1
ATOM 1670 C C . PRO A 1 213 ? 35.915 -46.693 -59.490 1.00 86.81 213 PRO A C 1
ATOM 1672 O O . PRO A 1 213 ? 36.970 -47.275 -59.271 1.00 86.81 213 PRO A O 1
ATOM 1675 N N . TYR A 1 214 ? 35.438 -46.539 -60.729 1.00 90.12 214 TYR A N 1
ATOM 1676 C CA . TYR A 1 214 ? 36.048 -47.159 -61.908 1.00 90.12 214 TYR A CA 1
ATOM 1677 C C . TYR A 1 214 ? 37.093 -46.284 -62.605 1.00 90.12 214 TYR A C 1
ATOM 1679 O O . TYR A 1 214 ? 38.049 -46.807 -63.165 1.00 90.12 214 TYR A O 1
ATOM 1687 N N . CYS A 1 215 ? 36.912 -44.960 -62.613 1.00 91.81 215 CYS A N 1
ATOM 1688 C CA . CYS A 1 215 ? 37.817 -44.040 -63.317 1.00 91.81 215 CYS A CA 1
ATOM 1689 C C . CYS A 1 215 ? 38.322 -42.872 -62.460 1.00 91.81 215 CYS A C 1
ATOM 1691 O O . CYS A 1 215 ? 39.102 -42.056 -62.940 1.00 91.81 215 CYS A O 1
ATOM 1693 N N . GLY A 1 216 ? 37.855 -42.741 -61.215 1.00 87.62 216 GLY A N 1
ATOM 1694 C CA . GLY A 1 216 ? 38.235 -41.649 -60.318 1.00 87.62 216 GLY A CA 1
ATOM 1695 C C . GLY A 1 216 ? 37.646 -40.280 -60.675 1.00 87.62 216 GLY A C 1
ATOM 1696 O O . GLY A 1 216 ? 37.953 -39.297 -60.003 1.00 87.62 216 GLY A O 1
ATOM 1697 N N . ALA A 1 217 ? 36.796 -40.171 -61.704 1.00 90.12 217 ALA A N 1
ATOM 1698 C CA . ALA A 1 217 ? 36.176 -38.900 -62.072 1.00 90.12 217 ALA A CA 1
ATOM 1699 C C . ALA A 1 217 ? 35.240 -38.380 -60.968 1.00 90.12 217 ALA A C 1
ATOM 1701 O O . ALA A 1 217 ? 34.543 -39.156 -60.312 1.00 90.12 217 ALA A O 1
ATOM 1702 N N . ARG A 1 218 ? 35.188 -37.056 -60.786 1.00 87.81 218 ARG A N 1
ATOM 1703 C CA . ARG A 1 218 ? 34.248 -36.413 -59.854 1.00 87.81 218 ARG A CA 1
ATOM 1704 C C . ARG A 1 218 ? 32.827 -36.494 -60.401 1.00 87.81 218 ARG A C 1
ATOM 1706 O O . ARG A 1 218 ? 32.588 -36.151 -61.556 1.00 87.81 218 ARG A O 1
ATOM 1713 N N . LEU A 1 219 ? 31.895 -36.902 -59.550 1.00 85.31 219 LEU A N 1
ATOM 1714 C CA . LEU A 1 219 ? 30.490 -37.088 -59.874 1.00 85.31 219 LEU A CA 1
ATOM 1715 C C . LEU A 1 219 ? 29.600 -36.172 -59.024 1.00 85.31 219 LEU A C 1
ATOM 1717 O O . LEU A 1 219 ? 29.864 -35.980 -57.831 1.00 85.31 219 LEU A O 1
ATOM 1721 N N . PRO A 1 220 ? 28.529 -35.608 -59.612 1.00 80.50 220 PRO A N 1
ATOM 1722 C CA . PRO A 1 220 ? 27.502 -34.928 -58.838 1.00 80.50 220 PRO A CA 1
ATOM 1723 C C . PRO A 1 220 ? 26.735 -35.932 -57.957 1.00 80.50 220 PRO A C 1
ATOM 1725 O O . PRO A 1 220 ? 26.608 -37.110 -58.299 1.00 80.50 220 PRO A O 1
ATOM 1728 N N . ARG A 1 221 ? 26.192 -35.466 -56.821 1.00 76.94 221 ARG A N 1
ATOM 1729 C CA . ARG A 1 221 ? 25.337 -36.291 -55.946 1.00 76.94 221 ARG A CA 1
ATOM 1730 C C . ARG A 1 221 ? 24.158 -36.864 -56.740 1.00 76.94 221 ARG A C 1
ATOM 1732 O O . ARG A 1 221 ? 23.467 -36.123 -57.431 1.00 76.94 221 ARG A O 1
ATOM 1739 N N . GLY A 1 222 ? 23.920 -38.169 -56.601 1.00 79.69 222 GLY A N 1
ATOM 1740 C CA . GLY A 1 222 ? 22.821 -38.869 -57.275 1.00 79.69 222 GLY A CA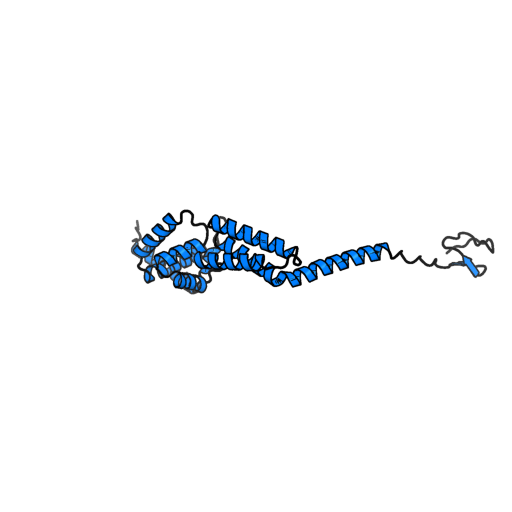 1
ATOM 1741 C C . GLY A 1 222 ? 23.106 -39.293 -58.720 1.00 79.69 222 GLY A C 1
ATOM 1742 O O . GLY A 1 222 ? 22.187 -39.740 -59.404 1.00 79.69 222 GLY A O 1
ATOM 1743 N N . ALA A 1 223 ? 24.348 -39.175 -59.205 1.00 83.38 223 ALA A N 1
ATOM 1744 C CA . ALA A 1 223 ? 24.719 -39.693 -60.519 1.00 83.38 223 ALA A CA 1
ATOM 1745 C C . ALA A 1 223 ? 24.586 -41.226 -60.563 1.00 83.38 223 ALA A C 1
ATOM 1747 O O . ALA A 1 223 ? 25.350 -41.937 -59.918 1.00 83.38 223 ALA A O 1
ATOM 1748 N N . LEU A 1 224 ? 23.638 -41.730 -61.360 1.00 87.19 224 LEU A N 1
ATOM 1749 C CA . LEU A 1 224 ? 23.468 -43.168 -61.600 1.00 87.19 224 LEU A CA 1
ATOM 1750 C C . LEU A 1 224 ? 24.512 -43.727 -62.575 1.00 87.19 224 LEU A C 1
ATOM 1752 O O . LEU A 1 224 ? 24.809 -44.916 -62.529 1.00 87.19 224 LEU A O 1
ATOM 1756 N N . TYR A 1 225 ? 25.073 -42.885 -63.445 1.00 90.12 225 TYR A N 1
ATOM 1757 C CA . TYR A 1 225 ? 26.077 -43.257 -64.443 1.00 90.12 225 TYR A CA 1
ATOM 1758 C C . TYR A 1 225 ? 27.209 -42.231 -64.470 1.00 90.12 225 TYR A C 1
ATOM 1760 O O . TYR A 1 225 ? 26.981 -41.033 -64.288 1.00 90.12 225 TYR A O 1
ATOM 1768 N N . CYS A 1 226 ? 28.434 -42.695 -64.710 1.00 90.75 226 CYS A N 1
ATOM 1769 C CA . CYS A 1 226 ? 29.584 -41.826 -64.894 1.00 90.75 226 CYS A CA 1
ATOM 1770 C C . CYS A 1 226 ? 29.579 -41.250 -66.321 1.00 90.75 226 CYS A C 1
ATOM 1772 O O . CYS A 1 226 ? 29.657 -42.026 -67.272 1.00 90.75 226 CYS A O 1
ATOM 1774 N N . PRO A 1 227 ? 29.568 -39.918 -66.507 1.00 88.50 227 PRO A N 1
ATOM 1775 C CA . PRO A 1 227 ? 29.571 -39.312 -67.840 1.00 88.50 227 PRO A CA 1
ATOM 1776 C C . PRO A 1 227 ? 30.909 -39.475 -68.575 1.00 88.50 227 PRO A C 1
ATOM 1778 O O . PRO A 1 227 ? 30.972 -39.244 -69.776 1.00 88.50 227 PRO A O 1
ATOM 1781 N N . TYR A 1 228 ? 31.975 -39.867 -67.869 1.00 92.12 228 TYR A N 1
ATOM 1782 C CA . TYR A 1 228 ? 33.311 -40.023 -68.445 1.00 92.12 228 TYR A CA 1
ATOM 1783 C C . TYR A 1 228 ? 33.609 -41.461 -68.876 1.00 92.12 228 TYR A C 1
ATOM 1785 O O . TYR A 1 228 ? 34.165 -41.663 -69.948 1.00 92.12 228 TYR A O 1
ATOM 1793 N N . CYS A 1 229 ? 33.246 -42.462 -68.065 1.00 91.88 229 CYS A N 1
ATOM 1794 C CA . CYS A 1 229 ? 33.510 -43.872 -68.384 1.00 91.88 229 CYS A CA 1
ATOM 1795 C C . CYS A 1 229 ? 32.259 -44.686 -68.746 1.00 91.88 229 CYS A C 1
ATOM 1797 O O . CYS A 1 229 ? 32.375 -45.869 -69.050 1.00 91.88 229 CYS A O 1
ATOM 1799 N N . GLY A 1 230 ? 31.062 -44.096 -68.670 1.00 89.12 230 GLY A N 1
ATOM 1800 C CA . GLY A 1 230 ? 29.791 -44.749 -68.999 1.00 89.12 230 GLY A CA 1
ATOM 1801 C C . GLY A 1 230 ? 29.306 -45.791 -67.985 1.00 89.12 230 GLY A C 1
ATOM 1802 O O . GLY A 1 230 ? 28.187 -46.283 -68.110 1.00 89.12 230 GLY A O 1
ATOM 1803 N N . GLN A 1 231 ? 30.102 -46.132 -66.964 1.00 90.38 231 GLN A N 1
ATOM 1804 C CA . GLN A 1 231 ? 29.723 -47.158 -65.992 1.00 90.38 231 GLN A CA 1
ATOM 1805 C C . GLN A 1 231 ? 28.653 -46.675 -65.012 1.00 90.38 231 GLN A C 1
ATOM 1807 O O . GLN A 1 231 ? 28.641 -45.513 -64.595 1.00 90.38 231 GLN A O 1
ATOM 1812 N N . ARG A 1 232 ? 27.769 -47.596 -64.615 1.00 90.19 232 ARG A N 1
ATOM 1813 C CA . ARG A 1 232 ? 26.758 -47.356 -63.584 1.00 90.19 232 ARG A CA 1
ATOM 1814 C C . ARG A 1 232 ? 27.433 -47.252 -62.219 1.00 90.19 232 ARG A C 1
ATOM 1816 O O . ARG A 1 232 ? 28.238 -48.103 -61.859 1.00 90.19 232 ARG A O 1
ATOM 1823 N N . VAL A 1 233 ? 27.094 -46.221 -61.462 1.00 85.69 233 VAL A N 1
ATOM 1824 C CA . VAL A 1 233 ? 27.704 -45.926 -60.167 1.00 85.69 233 VAL A CA 1
ATOM 1825 C C . VAL A 1 233 ? 26.719 -46.351 -59.084 1.00 85.69 233 VAL A C 1
ATOM 1827 O O . VAL A 1 233 ? 25.610 -45.827 -59.013 1.00 85.69 233 VAL A O 1
ATOM 1830 N N . GLN A 1 234 ? 27.093 -47.357 -58.297 1.00 72.44 234 GLN A N 1
ATOM 1831 C CA . GLN A 1 234 ? 26.350 -47.789 -57.114 1.00 72.44 234 GLN A CA 1
ATOM 1832 C C . GLN A 1 234 ? 27.151 -47.340 -55.890 1.00 72.44 234 GLN A C 1
ATOM 1834 O O . GLN A 1 234 ? 28.315 -47.720 -55.761 1.00 72.44 234 GLN A O 1
ATOM 1839 N N . TYR A 1 235 ? 26.550 -46.491 -55.058 1.00 67.81 235 TYR A N 1
ATOM 1840 C CA . TYR A 1 235 ? 27.061 -46.109 -53.740 1.00 67.81 235 TYR A CA 1
ATOM 1841 C C . TYR A 1 235 ? 26.174 -46.720 -52.666 1.00 67.81 235 TYR A C 1
ATOM 1843 O O . TYR A 1 235 ? 24.949 -46.806 -52.925 1.00 67.81 235 TYR A O 1
#

Secondary structure (DSSP, 8-state):
-----HHHHHHHHHHHHHHHHHHHTT--GGGGG--TTS--TTHHHHHHHHHHHHHHHHHHHTHHHHHHHHHHHHHHH----SHHHHHHHHHHHTT-HHHHHHHHHHTT--S---HHHHHHHHHHHHHHHHTS-GGGTTHHHHHHHHHHHHHHHHHTT-HHHHHHHHHHHHHHHHHHHHHHHHHHHHHHHHHHHHHHHHH-PPPP-----EE-TTT--EE-TT-SB-TTT--B---

Radius of gyration: 36.33 Å; chains: 1; bounding box: 70×64×104 Å

pLDDT: mean 88.6, std 10.98, range [42.97, 98.31]

Foldseek 3Di:
DDPPPPVNVVVVLVVVLVVLCVVVDLQLQCLVVDDPVDDDPCPSNNVSSVCVLLVVLQVPQPHPQLVVQLVVQCVVVPDADEPQSSLQSSCVSSVHSPVSQVSSVSNPHPLHDHLVVLVVLLVVLVVLLVPADPLLPPLSVVLVVLSVQLVVCSVVNVSSSSSVSSVVSNVSSVCSVVVSCVVVVVVVVVVVVVVVVVPDDPDPDDFPFDAAPPPRDTDGPPDQADPPPRDGGDD